Protein AF-A0A524AEF5-F1 (afdb_monomer)

Structure (mmCIF, N/CA/C/O backbone):
data_AF-A0A524AEF5-F1
#
_entry.id   AF-A0A524AEF5-F1
#
loop_
_atom_site.group_PDB
_atom_site.id
_atom_site.type_symbol
_atom_site.label_atom_id
_atom_site.label_alt_id
_atom_site.label_comp_id
_atom_site.label_asym_id
_atom_site.label_entity_id
_atom_site.label_seq_id
_atom_site.pdbx_PDB_ins_code
_atom_site.Cartn_x
_atom_site.Cartn_y
_atom_site.Cartn_z
_atom_site.occupancy
_atom_site.B_iso_or_equiv
_atom_site.auth_seq_id
_atom_site.auth_comp_id
_atom_site.auth_asym_id
_atom_site.auth_atom_id
_atom_site.pdbx_PDB_model_num
ATOM 1 N N . MET A 1 1 ? -77.366 29.847 -30.095 1.00 46.38 1 MET A N 1
ATOM 2 C CA . MET A 1 1 ? -77.033 29.378 -28.733 1.00 46.38 1 MET A CA 1
ATOM 3 C C . MET A 1 1 ? -76.597 27.931 -28.835 1.00 46.38 1 MET A C 1
ATOM 5 O O . MET A 1 1 ? -77.435 27.133 -29.209 1.00 46.38 1 MET A O 1
ATOM 9 N N . ILE A 1 2 ? -75.318 27.638 -28.588 1.00 36.38 2 ILE A N 1
ATOM 10 C CA . ILE A 1 2 ? -74.774 26.421 -27.953 1.00 36.38 2 ILE A CA 1
ATOM 11 C C . ILE A 1 2 ? -73.279 26.705 -27.713 1.00 36.38 2 ILE A C 1
ATOM 13 O O . ILE A 1 2 ? -72.572 27.217 -28.578 1.00 36.38 2 ILE A O 1
ATOM 17 N N . THR A 1 3 ? -72.880 26.480 -26.469 1.00 39.75 3 THR A N 1
ATOM 18 C CA . THR A 1 3 ? -71.631 26.802 -25.764 1.00 39.75 3 THR A CA 1
ATOM 19 C C . THR A 1 3 ? -70.562 25.719 -25.968 1.00 39.75 3 THR A C 1
ATOM 21 O O . THR A 1 3 ? -70.893 24.543 -25.936 1.00 39.75 3 THR A O 1
ATOM 24 N N . SER A 1 4 ? -69.311 26.091 -26.269 1.00 39.53 4 SER A N 1
ATOM 25 C CA . SER A 1 4 ? -68.138 26.072 -25.360 1.00 39.53 4 SER A CA 1
ATOM 26 C C . SER A 1 4 ? -67.802 24.707 -24.733 1.00 39.53 4 SER A C 1
ATOM 28 O O . SER A 1 4 ? -68.399 24.306 -23.737 1.00 39.53 4 SER A O 1
ATOM 30 N N . GLU A 1 5 ? -66.781 24.046 -25.287 1.00 39.34 5 GLU A N 1
ATOM 31 C CA . GLU A 1 5 ? -66.164 22.817 -24.781 1.00 39.34 5 GLU A CA 1
ATOM 32 C C . GLU A 1 5 ? -64.830 23.176 -24.090 1.00 39.34 5 GLU A C 1
ATOM 34 O O . GLU A 1 5 ? -63.929 23.759 -24.698 1.00 39.34 5 GLU A O 1
ATOM 39 N N . ARG A 1 6 ? -64.724 22.911 -22.779 1.00 40.84 6 ARG A N 1
ATOM 40 C CA . ARG A 1 6 ? -63.537 23.195 -21.952 1.00 40.84 6 ARG A CA 1
ATOM 41 C C . ARG A 1 6 ? -62.625 21.971 -21.861 1.00 40.84 6 ARG A C 1
ATOM 43 O O . ARG A 1 6 ? -63.069 20.873 -21.544 1.00 40.84 6 ARG A O 1
ATOM 50 N N . ALA A 1 7 ? -61.332 22.225 -22.050 1.00 42.50 7 ALA A N 1
ATOM 51 C CA . ALA A 1 7 ? -60.226 21.286 -21.918 1.00 42.50 7 ALA A CA 1
ATOM 52 C C . ALA A 1 7 ? -60.063 20.704 -20.497 1.00 42.50 7 ALA A C 1
ATOM 54 O O . ALA A 1 7 ? -60.132 21.420 -19.495 1.00 42.50 7 ALA A O 1
ATOM 55 N N . SER A 1 8 ? -59.768 19.403 -20.437 1.00 38.97 8 SER A N 1
ATOM 56 C CA . SER A 1 8 ? -59.411 18.656 -19.227 1.00 38.97 8 SER A CA 1
ATOM 57 C C . SER A 1 8 ? -57.914 18.801 -18.918 1.00 38.97 8 SER A C 1
ATOM 59 O O . SER A 1 8 ? -57.060 18.397 -19.707 1.00 38.97 8 SER A O 1
ATOM 61 N N . TYR A 1 9 ? -57.592 19.383 -17.760 1.00 36.56 9 TYR A N 1
ATOM 62 C CA . TYR A 1 9 ? -56.234 19.487 -17.219 1.00 36.56 9 TYR A CA 1
ATOM 63 C C . TYR A 1 9 ? -55.914 18.249 -16.363 1.00 36.56 9 TYR A C 1
ATOM 65 O O . TYR A 1 9 ? -56.421 18.093 -15.251 1.00 36.56 9 TYR A O 1
ATOM 73 N N . GLY A 1 10 ? -55.032 17.380 -16.861 1.00 40.91 10 GLY A N 1
ATOM 74 C CA . GLY A 1 10 ? -54.466 16.265 -16.101 1.00 40.91 10 GLY A CA 1
ATOM 75 C C . GLY A 1 10 ? -53.413 16.738 -15.091 1.00 40.91 10 GLY A C 1
ATOM 76 O O . GLY A 1 10 ? -52.362 17.258 -15.467 1.00 40.91 10 GLY A O 1
ATOM 77 N N . LYS A 1 11 ? -53.671 16.533 -13.795 1.00 44.16 11 LYS A N 1
ATOM 78 C CA . LYS A 1 11 ? -52.704 16.756 -12.707 1.00 44.16 11 LYS A CA 1
ATOM 79 C C . LYS A 1 11 ? -51.577 15.713 -12.779 1.00 44.16 11 LYS A C 1
ATOM 81 O O . LYS A 1 11 ? -51.807 14.538 -12.509 1.00 44.16 11 LYS A O 1
ATOM 86 N N . ARG A 1 12 ? -50.344 16.133 -13.090 1.00 42.88 12 ARG A N 1
ATOM 87 C CA . ARG A 1 12 ? -49.129 15.319 -12.877 1.00 42.88 12 ARG A CA 1
ATOM 88 C C . ARG A 1 12 ? -48.647 15.471 -11.432 1.00 42.88 12 ARG A C 1
ATOM 90 O O . ARG A 1 12 ? -48.430 16.586 -10.966 1.00 42.88 12 ARG A O 1
ATOM 97 N N . ALA A 1 13 ? -48.462 14.346 -10.745 1.00 44.41 13 ALA A N 1
ATOM 98 C CA . ALA A 1 13 ? -47.863 14.280 -9.414 1.00 44.41 13 ALA A CA 1
ATOM 99 C C . ALA A 1 13 ? -46.373 14.708 -9.430 1.00 44.41 13 ALA A C 1
ATOM 101 O O . ALA A 1 13 ? -45.683 14.488 -10.432 1.00 44.41 13 ALA A O 1
ATOM 102 N N . PRO A 1 14 ? -45.841 15.297 -8.341 1.00 44.91 14 PRO A N 1
ATOM 103 C CA . PRO A 1 14 ? -44.472 15.802 -8.311 1.00 44.91 14 PRO A CA 1
ATOM 104 C C . PRO A 1 14 ? -43.430 14.680 -8.147 1.00 44.91 14 PRO A C 1
ATOM 106 O O . PRO A 1 14 ? -43.515 13.836 -7.255 1.00 44.91 14 PRO A O 1
ATOM 109 N N . ARG A 1 15 ? -42.392 14.721 -8.997 1.00 53.75 15 ARG A N 1
ATOM 110 C CA . ARG A 1 15 ? -41.170 13.895 -8.954 1.00 53.75 15 ARG A CA 1
ATOM 111 C C . ARG A 1 15 ? -40.362 14.169 -7.672 1.00 53.75 15 ARG A C 1
ATOM 113 O O . ARG A 1 15 ? -39.443 14.979 -7.684 1.00 53.75 15 ARG A O 1
ATOM 120 N N . LYS A 1 16 ? -40.656 13.469 -6.572 1.00 49.25 16 LYS A N 1
ATOM 121 C CA . LYS A 1 16 ? -39.916 13.590 -5.295 1.00 49.25 16 LYS A CA 1
ATOM 122 C C . LYS A 1 16 ? -38.596 12.802 -5.216 1.00 49.25 16 LYS A C 1
ATOM 124 O O . LYS A 1 16 ? -37.916 12.882 -4.202 1.00 49.25 16 LYS A O 1
ATOM 129 N N . ASN A 1 17 ? -38.195 12.076 -6.263 1.00 53.56 17 ASN A N 1
ATOM 130 C CA . ASN A 1 17 ? -37.098 11.101 -6.155 1.00 53.56 17 ASN A CA 1
ATOM 131 C C . ASN A 1 17 ? -35.750 11.526 -6.767 1.00 53.56 17 ASN A C 1
ATOM 133 O O . ASN A 1 17 ? -34.818 10.735 -6.775 1.00 53.56 17 ASN A O 1
ATOM 137 N N . ARG A 1 18 ? -35.624 12.753 -7.292 1.00 48.91 18 ARG A N 1
ATOM 138 C CA . ARG A 1 18 ? -34.366 13.220 -7.908 1.00 48.91 18 ARG A CA 1
ATOM 139 C C . ARG A 1 18 ? -33.402 13.897 -6.936 1.00 48.91 18 A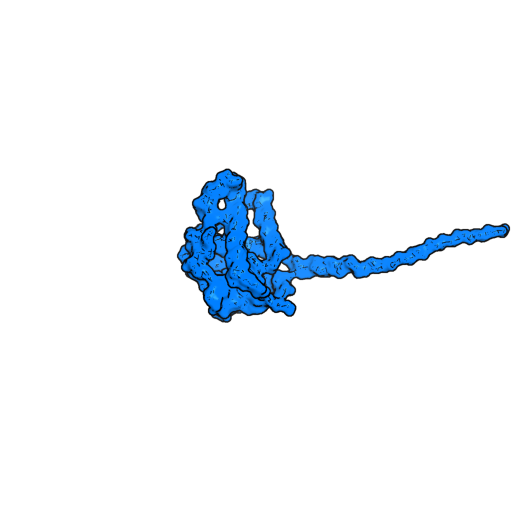RG A C 1
ATOM 141 O O . ARG A 1 18 ? -32.218 13.914 -7.213 1.00 48.91 18 ARG A O 1
ATOM 148 N N . LEU A 1 19 ? -33.870 14.425 -5.805 1.00 47.06 19 LEU A N 1
ATOM 149 C CA . LEU A 1 19 ? -33.003 15.169 -4.883 1.00 47.06 19 LEU A CA 1
ATOM 150 C C . LEU A 1 19 ? -32.171 14.246 -3.978 1.00 47.06 19 LEU A C 1
ATOM 152 O O . LEU A 1 19 ? -31.001 14.530 -3.762 1.00 47.06 19 LEU A O 1
ATOM 156 N N . LYS A 1 20 ? -32.703 13.094 -3.542 1.00 44.47 20 LYS A N 1
ATOM 157 C CA . LYS A 1 20 ? -31.935 12.122 -2.735 1.00 44.47 20 LYS A CA 1
ATOM 158 C C . LYS A 1 20 ? -30.706 11.572 -3.468 1.00 44.47 20 LYS A C 1
ATOM 160 O O . LYS A 1 20 ? -29.660 11.402 -2.859 1.00 44.47 20 LYS A O 1
ATOM 165 N N . THR A 1 21 ? -30.812 11.345 -4.778 1.00 46.69 21 THR A N 1
ATOM 166 C CA . THR A 1 21 ? -29.700 10.840 -5.598 1.00 46.69 21 THR A CA 1
ATOM 167 C C . THR A 1 21 ? -28.595 11.880 -5.786 1.00 46.69 21 THR A C 1
ATOM 169 O O . THR A 1 21 ? -27.434 11.513 -5.880 1.00 46.69 21 THR A O 1
ATOM 172 N N . TRP A 1 22 ? -28.940 13.171 -5.821 1.00 46.34 22 TRP A N 1
ATOM 173 C CA . TRP A 1 22 ? -27.949 14.247 -5.908 1.00 46.34 22 TRP A CA 1
ATOM 174 C C . TRP A 1 22 ? -27.249 14.489 -4.566 1.00 46.34 22 TRP A C 1
ATOM 176 O O . TRP A 1 22 ? -26.049 14.723 -4.559 1.00 46.34 22 TRP A O 1
ATOM 186 N N . TRP A 1 23 ? -27.954 14.349 -3.440 1.00 45.59 23 TRP A N 1
ATOM 187 C CA . TRP A 1 23 ? -27.349 14.455 -2.107 1.00 45.59 23 TRP A CA 1
ATOM 188 C C . TRP A 1 23 ? -26.363 13.312 -1.811 1.00 45.59 23 TRP A C 1
ATOM 190 O O . TRP A 1 23 ? -25.230 13.589 -1.436 1.00 45.59 23 TRP A O 1
ATOM 200 N N . LEU A 1 24 ? -26.718 12.056 -2.115 1.00 48.88 24 LEU A N 1
ATOM 201 C CA . LEU A 1 24 ? -25.805 10.908 -1.963 1.00 48.88 24 LEU A CA 1
ATOM 202 C C . LEU A 1 24 ? -24.582 10.961 -2.905 1.00 48.88 24 LEU A C 1
ATOM 204 O O . LEU A 1 24 ? -23.554 10.357 -2.613 1.00 48.88 24 LEU A O 1
ATOM 208 N N . MET A 1 25 ? -24.668 11.673 -4.040 1.00 48.47 25 MET A N 1
ATOM 209 C CA . MET A 1 25 ? -23.527 11.868 -4.950 1.00 48.47 25 MET A CA 1
ATOM 210 C C . MET A 1 25 ? -22.552 12.957 -4.484 1.00 48.47 25 MET A C 1
ATOM 212 O O . MET A 1 25 ? -21.372 12.882 -4.819 1.00 48.47 25 MET A O 1
ATOM 216 N N . VAL A 1 26 ? -23.014 13.950 -3.718 1.00 50.53 26 VAL A N 1
ATOM 217 C CA . VAL A 1 26 ? -22.154 15.004 -3.146 1.00 50.53 26 VAL A CA 1
ATOM 218 C C . VAL A 1 26 ? -21.421 14.503 -1.892 1.00 50.53 26 VAL A C 1
ATOM 220 O O . VAL A 1 26 ? -20.334 14.978 -1.585 1.00 50.53 26 VAL A O 1
ATOM 223 N N . GLU A 1 27 ? -21.961 13.485 -1.218 1.00 52.97 27 GLU A N 1
ATOM 224 C CA . GLU A 1 27 ? -21.463 12.959 0.062 1.00 52.97 27 GLU A CA 1
ATOM 225 C C . GLU A 1 27 ? -20.198 12.083 -0.051 1.00 52.97 27 GLU A C 1
ATOM 227 O O . GLU A 1 27 ? -19.521 11.855 0.942 1.00 52.97 27 GLU A O 1
ATOM 232 N N . LYS A 1 28 ? -19.828 11.631 -1.260 1.00 71.31 28 LYS A N 1
ATOM 233 C CA . LYS A 1 28 ? -18.643 10.779 -1.508 1.00 71.31 28 LYS A CA 1
ATOM 234 C C . LYS A 1 28 ? -17.621 11.437 -2.442 1.00 71.31 28 LYS A C 1
ATOM 236 O O . LYS A 1 28 ? -17.089 10.782 -3.352 1.00 71.31 28 LYS A O 1
ATOM 241 N N . TYR A 1 29 ? -17.388 12.739 -2.280 1.00 82.31 29 TYR A N 1
ATOM 242 C CA . TYR A 1 29 ? -16.345 13.447 -3.023 1.00 82.31 29 TYR A CA 1
ATOM 243 C C . TYR A 1 29 ? -14.986 13.263 -2.342 1.00 82.31 29 TYR A C 1
ATOM 245 O O . TYR A 1 29 ? -14.730 13.822 -1.281 1.00 82.31 29 TYR A O 1
ATOM 253 N N . ILE A 1 30 ? -14.105 12.500 -2.988 1.00 88.62 30 ILE A N 1
ATOM 254 C CA . ILE A 1 30 ? -12.696 12.375 -2.605 1.00 88.62 30 ILE A CA 1
ATOM 255 C C . ILE A 1 30 ? -11.879 13.089 -3.689 1.00 88.62 30 ILE A C 1
ATOM 257 O O . ILE A 1 30 ? -12.050 12.753 -4.868 1.00 88.62 30 ILE A O 1
ATOM 261 N N . PRO A 1 31 ? -11.018 14.063 -3.339 1.00 92.44 31 PRO A N 1
ATOM 262 C CA . PRO A 1 31 ? -10.186 14.762 -4.313 1.00 92.44 31 PRO A CA 1
ATOM 263 C C . PRO A 1 31 ? -9.315 13.802 -5.137 1.00 92.44 31 PRO A C 1
ATOM 265 O O . PRO A 1 31 ? -8.793 12.816 -4.616 1.00 92.44 31 PRO A O 1
ATOM 268 N N . LEU A 1 32 ? -9.099 14.114 -6.420 1.00 92.50 32 LEU A N 1
ATOM 269 C CA . LEU A 1 32 ? -8.222 13.315 -7.291 1.00 92.50 32 LEU A CA 1
ATOM 270 C C . LEU A 1 32 ? -6.786 13.234 -6.751 1.00 92.50 32 LEU A C 1
ATOM 272 O O . LEU A 1 32 ? -6.158 12.184 -6.839 1.00 92.50 32 LEU A O 1
ATOM 276 N N . THR A 1 33 ? -6.298 14.311 -6.131 1.00 94.19 33 THR A N 1
ATOM 277 C CA . THR A 1 33 ? -4.985 14.351 -5.471 1.00 94.19 33 THR A CA 1
ATOM 278 C C . THR A 1 33 ? -4.883 13.324 -4.345 1.00 94.19 33 THR A C 1
ATOM 280 O O . THR A 1 33 ? -3.879 12.625 -4.249 1.00 94.19 33 THR A O 1
ATOM 283 N N . THR A 1 34 ? -5.944 13.157 -3.551 1.00 95.38 34 THR A N 1
ATOM 284 C CA . THR A 1 34 ? -6.021 12.126 -2.509 1.00 95.38 34 THR A CA 1
ATOM 285 C C . THR A 1 34 ? -6.003 10.725 -3.113 1.00 95.38 34 THR A C 1
ATOM 287 O O . THR A 1 34 ? -5.243 9.878 -2.658 1.00 95.38 34 THR A O 1
ATOM 290 N N . LEU A 1 35 ? -6.780 10.466 -4.170 1.00 96.56 35 LEU A N 1
ATOM 291 C CA . LEU A 1 35 ? -6.770 9.157 -4.841 1.00 96.56 35 LEU A CA 1
ATOM 292 C C . LEU A 1 35 ? -5.393 8.819 -5.428 1.00 96.56 35 LEU A C 1
ATOM 294 O O . LEU A 1 35 ? -4.944 7.680 -5.315 1.00 96.56 35 LEU A O 1
ATOM 298 N N . SER A 1 36 ? -4.724 9.808 -6.026 1.00 95.81 36 SER A N 1
ATOM 299 C CA . SER A 1 36 ? -3.358 9.678 -6.538 1.00 95.81 36 SER A CA 1
ATOM 300 C C . SER A 1 36 ? -2.378 9.344 -5.415 1.00 95.81 36 SER A C 1
ATOM 302 O O . SER A 1 36 ? -1.604 8.402 -5.545 1.00 95.81 36 SER A O 1
ATOM 304 N N . GLN A 1 37 ? -2.464 10.045 -4.282 1.00 96.00 37 GLN A N 1
ATOM 305 C CA . GLN A 1 37 ? -1.627 9.764 -3.117 1.00 96.00 37 GLN A CA 1
ATOM 306 C C . GLN A 1 37 ? -1.843 8.338 -2.592 1.00 96.00 37 GLN A C 1
ATOM 308 O O . GLN A 1 37 ? -0.876 7.643 -2.295 1.00 96.00 37 GLN A O 1
ATOM 313 N N . ILE A 1 38 ? -3.091 7.865 -2.516 1.00 97.56 38 ILE A N 1
ATOM 314 C CA . ILE A 1 38 ? -3.387 6.486 -2.095 1.00 97.56 38 ILE A CA 1
ATOM 315 C C . ILE A 1 38 ? -2.762 5.476 -3.067 1.00 97.56 38 ILE A C 1
ATOM 317 O O . ILE A 1 38 ? -2.197 4.478 -2.621 1.00 97.56 38 ILE A O 1
ATOM 321 N N . LEU A 1 39 ? -2.829 5.728 -4.380 1.00 97.81 39 LEU A N 1
ATOM 322 C CA . LEU A 1 39 ? -2.160 4.885 -5.374 1.00 97.81 39 LEU A CA 1
ATOM 323 C C . LEU A 1 39 ? -0.644 4.854 -5.145 1.00 97.81 39 LEU A C 1
ATOM 325 O O . LEU A 1 39 ? -0.062 3.773 -5.136 1.00 97.81 39 LEU A O 1
ATOM 329 N N . ASP A 1 40 ? -0.013 6.006 -4.921 1.00 97.31 40 ASP A N 1
ATOM 330 C CA . ASP A 1 40 ? 1.434 6.090 -4.698 1.00 97.31 40 ASP A CA 1
ATOM 331 C C . ASP A 1 40 ? 1.865 5.324 -3.442 1.00 97.31 40 ASP A C 1
ATOM 333 O O . ASP A 1 40 ? 2.865 4.604 -3.463 1.00 97.31 40 ASP A O 1
ATOM 337 N N . LEU A 1 41 ? 1.078 5.406 -2.365 1.00 97.88 41 LEU A N 1
ATOM 338 C CA . LEU A 1 41 ? 1.320 4.636 -1.144 1.00 97.88 41 LEU A CA 1
ATOM 339 C C . LEU A 1 41 ? 1.119 3.133 -1.365 1.00 97.88 41 LEU A C 1
ATOM 341 O O . LEU A 1 41 ? 1.941 2.337 -0.909 1.00 97.88 41 LEU A O 1
ATOM 345 N N . ARG A 1 42 ? 0.091 2.729 -2.124 1.00 98.38 42 ARG A N 1
ATOM 346 C CA . ARG A 1 42 ? -0.095 1.326 -2.527 1.00 98.38 42 ARG A CA 1
ATOM 347 C C . ARG A 1 42 ? 1.079 0.811 -3.333 1.00 98.38 42 ARG A C 1
ATOM 349 O O . ARG A 1 42 ? 1.554 -0.273 -3.034 1.00 98.38 42 ARG A O 1
ATOM 356 N N . LEU A 1 43 ? 1.559 1.563 -4.320 1.00 98.31 43 LEU A N 1
ATOM 357 C CA . LEU A 1 43 ? 2.703 1.165 -5.141 1.00 98.31 43 LEU A CA 1
ATOM 358 C C . LEU A 1 43 ? 3.984 1.079 -4.320 1.00 98.31 43 LEU A C 1
ATOM 360 O O . LEU A 1 43 ? 4.768 0.154 -4.505 1.00 98.31 43 LEU A O 1
ATOM 364 N N . PHE A 1 44 ? 4.182 2.005 -3.387 1.00 98.19 44 PHE A N 1
ATOM 365 C CA . PHE A 1 44 ? 5.341 1.994 -2.508 1.00 98.19 44 PHE A CA 1
ATOM 366 C C . PHE A 1 44 ? 5.360 0.761 -1.594 1.00 98.19 44 PHE A C 1
ATOM 368 O O . PHE A 1 44 ? 6.361 0.049 -1.536 1.00 98.19 44 PHE A O 1
ATOM 375 N N . ILE A 1 45 ? 4.238 0.447 -0.942 1.00 98.50 45 ILE A N 1
ATOM 376 C CA . ILE A 1 45 ? 4.121 -0.761 -0.115 1.00 98.50 45 ILE A CA 1
ATOM 377 C C . ILE A 1 45 ? 4.141 -2.032 -0.978 1.00 98.50 45 ILE A C 1
ATOM 379 O O . ILE A 1 45 ? 4.788 -3.009 -0.605 1.00 98.50 45 ILE A O 1
ATOM 383 N N . ALA A 1 46 ? 3.515 -2.008 -2.160 1.00 98.44 46 ALA A N 1
ATOM 384 C CA . ALA A 1 46 ? 3.557 -3.096 -3.138 1.00 98.44 46 ALA A CA 1
ATOM 385 C C . ALA A 1 46 ? 4.993 -3.377 -3.617 1.00 98.44 46 ALA A C 1
ATOM 387 O O . ALA A 1 46 ? 5.368 -4.524 -3.823 1.00 98.44 46 ALA A O 1
ATOM 388 N N . ARG A 1 47 ? 5.829 -2.343 -3.742 1.00 98.19 47 ARG A N 1
ATOM 389 C CA . ARG A 1 47 ? 7.256 -2.492 -4.033 1.00 98.19 47 ARG A CA 1
ATOM 390 C C . ARG A 1 47 ? 8.018 -3.089 -2.853 1.00 98.19 47 ARG A C 1
ATOM 392 O O . ARG A 1 47 ? 8.855 -3.962 -3.073 1.00 98.19 47 ARG A O 1
ATOM 399 N N . ALA A 1 48 ? 7.727 -2.631 -1.633 1.00 98.31 48 ALA A N 1
ATOM 400 C CA . ALA A 1 48 ? 8.393 -3.082 -0.413 1.00 98.31 48 ALA A CA 1
ATOM 401 C C . ALA A 1 48 ? 8.217 -4.587 -0.167 1.00 98.31 48 ALA A C 1
ATOM 403 O O . ALA A 1 48 ? 9.146 -5.241 0.293 1.00 98.31 48 ALA A O 1
ATOM 404 N N . GLY A 1 49 ? 7.052 -5.151 -0.491 1.00 98.38 49 GLY A N 1
ATOM 405 C CA . GLY A 1 49 ? 6.789 -6.575 -0.276 1.00 98.38 49 GLY A CA 1
ATOM 406 C C . GLY A 1 49 ? 7.224 -7.514 -1.404 1.00 98.38 49 GLY A C 1
ATOM 407 O O . GLY A 1 49 ? 7.063 -8.723 -1.245 1.00 98.38 49 GLY A O 1
ATOM 408 N N . GLU A 1 50 ? 7.773 -7.008 -2.514 1.00 98.50 50 GLU A N 1
ATOM 409 C CA . GLU A 1 50 ? 8.293 -7.849 -3.604 1.00 98.50 50 GLU A CA 1
ATOM 410 C C . GLU A 1 50 ? 9.420 -8.776 -3.136 1.00 98.50 50 GLU A C 1
ATOM 412 O O . GLU A 1 50 ? 10.094 -8.537 -2.128 1.00 98.50 50 GLU A O 1
ATOM 417 N N . ARG A 1 51 ? 9.662 -9.831 -3.918 1.00 97.88 51 ARG A N 1
ATOM 418 C CA . ARG A 1 51 ? 10.591 -10.909 -3.567 1.00 97.88 51 ARG A CA 1
ATOM 419 C C . ARG A 1 51 ? 12.058 -10.484 -3.447 1.00 97.88 51 ARG A C 1
ATOM 421 O O . ARG A 1 51 ? 12.818 -11.157 -2.758 1.00 97.88 51 ARG A O 1
ATOM 428 N N . ASP A 1 52 ? 12.458 -9.394 -4.095 1.00 97.75 52 ASP A N 1
ATOM 429 C CA . ASP A 1 52 ? 13.801 -8.801 -3.977 1.00 97.75 52 ASP A CA 1
ATOM 430 C C . ASP A 1 52 ? 13.905 -7.719 -2.877 1.00 97.75 52 ASP A C 1
ATOM 432 O O . ASP A 1 52 ? 14.963 -7.114 -2.713 1.00 97.75 52 ASP A O 1
ATOM 436 N N . SER A 1 53 ? 12.812 -7.459 -2.151 1.00 98.44 53 SER A N 1
ATOM 437 C CA . SER A 1 53 ? 12.713 -6.487 -1.056 1.00 98.44 53 SER A CA 1
ATOM 438 C C . SER A 1 53 ? 12.449 -7.205 0.270 1.00 98.44 53 SER A C 1
ATOM 440 O O . SER A 1 53 ? 13.258 -8.034 0.678 1.00 98.44 53 SER A O 1
ATOM 442 N N . LEU A 1 54 ? 11.325 -6.942 0.942 1.00 98.38 54 LEU A N 1
ATOM 443 C CA . LEU A 1 54 ? 10.964 -7.577 2.211 1.00 98.38 54 LEU A CA 1
ATOM 444 C C . LEU A 1 54 ? 10.261 -8.928 2.029 1.00 98.38 54 LEU A C 1
ATOM 446 O O . LEU A 1 54 ? 9.955 -9.581 3.024 1.00 98.38 54 LEU A O 1
ATOM 450 N N . ALA A 1 55 ? 10.021 -9.369 0.788 1.00 98.25 55 ALA A N 1
ATOM 451 C CA . ALA A 1 55 ? 9.502 -10.697 0.456 1.00 98.25 55 ALA A CA 1
ATOM 452 C C . ALA A 1 55 ? 8.197 -11.069 1.194 1.00 98.25 55 ALA A C 1
ATOM 454 O O . ALA A 1 55 ? 8.036 -12.181 1.698 1.00 98.25 55 ALA A O 1
ATOM 455 N N . TRP A 1 56 ? 7.254 -10.127 1.268 1.00 98.31 56 TRP A N 1
ATOM 456 C CA . TRP A 1 56 ? 5.933 -10.332 1.872 1.00 98.31 56 TRP A CA 1
ATOM 457 C C . TRP A 1 56 ? 4.964 -11.088 0.960 1.00 98.31 56 TRP A C 1
ATOM 459 O O . TRP A 1 56 ? 4.069 -11.775 1.453 1.00 98.31 56 TRP A O 1
ATOM 469 N N . TRP A 1 57 ? 5.145 -10.981 -0.356 1.00 95.25 57 TRP A N 1
ATOM 470 C CA . TRP A 1 57 ? 4.462 -11.796 -1.359 1.00 95.25 57 TRP A CA 1
ATOM 471 C C . TRP A 1 57 ? 5.456 -12.482 -2.282 1.00 95.25 57 TRP A C 1
ATOM 473 O O . TRP A 1 57 ? 6.557 -11.998 -2.544 1.00 95.25 57 TRP A O 1
ATOM 483 N N . ASP A 1 58 ? 4.999 -13.591 -2.860 1.00 95.69 58 ASP A N 1
ATOM 484 C CA . ASP A 1 58 ? 5.675 -14.248 -3.969 1.00 95.69 58 ASP A CA 1
ATOM 485 C C . ASP A 1 58 ? 5.328 -13.564 -5.305 1.00 95.69 58 ASP A C 1
ATOM 487 O O . ASP A 1 58 ? 4.583 -14.095 -6.128 1.00 95.69 58 ASP A O 1
ATOM 491 N N . SER A 1 59 ? 5.812 -12.332 -5.487 1.00 97.38 59 SER A N 1
ATOM 492 C CA . SER A 1 59 ? 5.718 -11.585 -6.746 1.00 97.38 59 SER A CA 1
ATOM 493 C C . SER A 1 59 ? 7.076 -11.003 -7.128 1.00 97.38 59 SER A C 1
ATOM 495 O O . SER A 1 59 ? 7.894 -10.656 -6.271 1.00 97.38 59 SER A O 1
ATOM 497 N N . HIS A 1 60 ? 7.286 -10.947 -8.444 1.00 98.00 60 HIS A N 1
ATOM 498 C CA . HIS A 1 60 ? 8.411 -10.285 -9.098 1.00 98.00 60 HIS A CA 1
ATOM 499 C C . HIS A 1 60 ? 7.966 -9.091 -9.959 1.00 98.00 60 HIS A C 1
ATOM 501 O O . HIS A 1 60 ? 8.761 -8.543 -10.715 1.00 98.00 60 HIS A O 1
ATOM 507 N N . ALA A 1 61 ? 6.685 -8.717 -9.919 1.00 97.94 61 ALA A N 1
ATOM 508 C CA . ALA A 1 61 ? 6.073 -7.767 -10.838 1.00 97.94 61 ALA A CA 1
ATOM 509 C C . ALA A 1 61 ? 6.769 -6.395 -10.882 1.00 97.94 61 ALA A C 1
ATOM 511 O O . ALA A 1 61 ? 6.782 -5.766 -11.941 1.00 97.94 61 ALA A O 1
ATOM 512 N N . LEU A 1 62 ? 7.370 -5.944 -9.777 1.00 97.69 62 LEU A N 1
ATOM 513 C CA . LEU A 1 62 ? 8.099 -4.669 -9.700 1.00 97.69 62 LEU A CA 1
ATOM 514 C C . LEU A 1 62 ? 9.619 -4.842 -9.554 1.00 97.69 62 LEU A C 1
ATOM 516 O O . LEU A 1 62 ? 10.324 -3.860 -9.324 1.00 97.69 62 LEU A O 1
ATOM 520 N N . THR A 1 63 ? 10.144 -6.058 -9.713 1.00 97.75 63 THR A N 1
ATOM 521 C CA . THR A 1 63 ? 11.595 -6.296 -9.743 1.00 97.75 63 THR A CA 1
ATOM 522 C C . THR A 1 63 ? 12.153 -6.076 -11.144 1.00 97.75 63 THR A C 1
ATOM 524 O O . THR A 1 63 ? 11.426 -6.114 -12.139 1.00 97.75 63 THR A O 1
ATOM 527 N N . GLU A 1 64 ? 13.471 -5.905 -11.250 1.00 96.62 64 GLU A N 1
ATOM 528 C CA . GLU A 1 64 ? 14.147 -5.785 -12.547 1.00 96.62 64 GLU A CA 1
ATOM 529 C C . GLU A 1 64 ? 13.846 -6.984 -13.463 1.00 96.62 64 GLU A C 1
ATOM 531 O O . GLU A 1 64 ? 13.543 -6.814 -14.646 1.00 96.62 64 GLU A O 1
ATOM 536 N N . GLN A 1 65 ? 13.862 -8.206 -12.917 1.00 97.00 65 GLN A N 1
ATOM 537 C CA . GLN A 1 65 ? 13.605 -9.418 -13.700 1.00 97.00 65 GLN A CA 1
ATOM 538 C C . GLN A 1 65 ? 12.152 -9.486 -14.181 1.00 97.00 65 GLN A C 1
ATOM 540 O O . GLN A 1 65 ? 11.905 -9.847 -15.335 1.00 97.00 65 GLN A O 1
ATOM 545 N N . GLY A 1 66 ? 11.188 -9.126 -13.328 1.00 97.31 66 GLY A N 1
ATOM 546 C CA . GLY A 1 66 ? 9.788 -9.089 -13.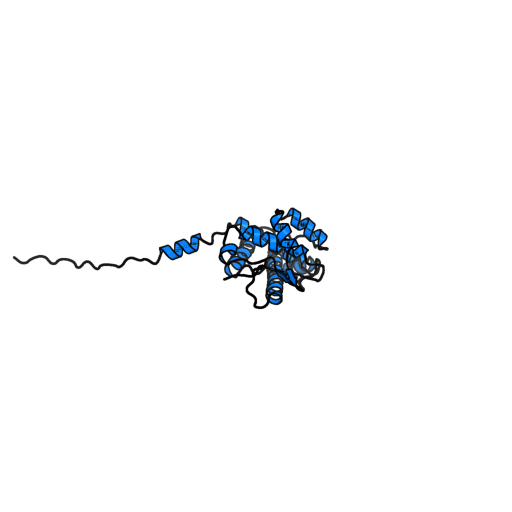739 1.00 97.31 66 GLY A CA 1
ATOM 547 C C . GLY A 1 66 ? 9.523 -8.004 -14.769 1.00 97.31 66 GLY A C 1
ATOM 548 O O . GLY A 1 66 ? 8.849 -8.272 -15.759 1.00 97.31 66 GLY A O 1
ATOM 549 N N . GLN A 1 67 ? 10.124 -6.824 -14.620 1.00 96.81 67 GLN A N 1
ATOM 550 C CA . GLN A 1 67 ? 10.024 -5.749 -15.609 1.00 96.81 67 GLN A CA 1
ATOM 551 C C . GLN A 1 67 ? 10.638 -6.144 -16.954 1.00 96.81 67 GLN A C 1
ATOM 553 O O . GLN A 1 67 ? 10.033 -5.919 -18.003 1.00 96.81 67 GLN A O 1
ATOM 558 N N . TRP A 1 68 ? 11.778 -6.836 -16.948 1.00 97.06 68 TRP A N 1
ATOM 559 C CA . TRP A 1 68 ? 12.371 -7.392 -18.164 1.00 97.06 68 TRP A CA 1
ATOM 560 C C . TRP A 1 68 ? 11.443 -8.401 -18.861 1.00 97.06 68 TRP A C 1
ATOM 562 O O . TRP A 1 68 ? 11.341 -8.412 -20.094 1.00 97.06 68 TRP A O 1
ATOM 572 N N . ALA A 1 69 ? 10.745 -9.248 -18.100 1.00 97.69 69 ALA A N 1
ATOM 573 C CA . ALA A 1 69 ? 9.777 -10.194 -18.651 1.00 97.69 69 ALA A CA 1
ATOM 574 C C . ALA A 1 69 ? 8.520 -9.477 -19.173 1.00 97.69 69 ALA A C 1
ATOM 576 O O . ALA A 1 69 ? 8.091 -9.716 -20.304 1.00 97.69 69 ALA A O 1
ATOM 577 N N . LEU A 1 70 ? 7.966 -8.549 -18.391 1.00 97.44 70 LEU A N 1
ATOM 578 C CA . LEU A 1 70 ? 6.776 -7.776 -18.738 1.00 97.44 70 LEU A CA 1
ATOM 579 C C . LEU A 1 70 ? 7.003 -6.890 -19.960 1.00 97.44 70 LEU A C 1
ATOM 581 O O . LEU A 1 70 ? 6.100 -6.789 -20.779 1.00 97.44 70 LEU A O 1
ATOM 585 N N . ALA A 1 71 ? 8.202 -6.345 -20.172 1.00 96.94 71 ALA A N 1
ATOM 586 C CA . ALA A 1 71 ? 8.541 -5.573 -21.371 1.00 96.94 71 ALA A CA 1
ATOM 587 C C . ALA A 1 71 ? 8.418 -6.371 -22.681 1.00 96.94 71 ALA A C 1
ATOM 589 O O . ALA A 1 71 ? 8.287 -5.786 -23.753 1.00 96.94 71 ALA A O 1
ATOM 590 N N . ARG A 1 72 ? 8.414 -7.708 -22.630 1.00 97.06 72 ARG A N 1
ATOM 591 C CA . ARG A 1 72 ? 8.160 -8.551 -23.813 1.00 97.06 72 ARG A CA 1
ATOM 592 C C . ARG A 1 72 ? 6.675 -8.730 -24.096 1.00 97.06 72 ARG A C 1
ATOM 594 O O . ARG A 1 72 ? 6.292 -8.868 -25.253 1.00 97.06 72 ARG A O 1
ATOM 601 N N . LEU A 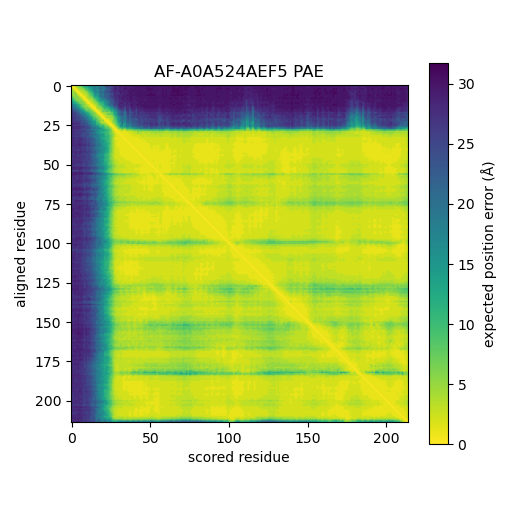1 73 ? 5.857 -8.738 -23.047 1.00 96.75 73 LEU A N 1
ATOM 602 C CA . LEU A 1 73 ? 4.405 -8.914 -23.135 1.00 96.75 73 LEU A CA 1
ATOM 603 C C . LEU A 1 73 ? 3.684 -7.576 -23.346 1.00 96.75 73 LEU A C 1
ATOM 605 O O . LEU A 1 73 ? 2.707 -7.500 -24.086 1.00 96.75 73 LEU A O 1
ATOM 609 N N . TYR A 1 74 ? 4.208 -6.515 -22.736 1.00 94.88 74 TYR A N 1
ATOM 610 C CA . TYR A 1 74 ? 3.660 -5.163 -22.707 1.00 94.88 74 TYR A CA 1
ATOM 611 C C . TYR A 1 74 ? 4.759 -4.130 -23.022 1.00 94.88 74 TYR A C 1
ATOM 613 O O . TYR A 1 74 ? 5.141 -3.358 -22.144 1.00 94.88 74 TYR A O 1
ATOM 621 N N . PRO A 1 75 ? 5.269 -4.054 -24.267 1.00 90.75 75 PRO A N 1
ATOM 622 C CA . PRO A 1 75 ? 6.462 -3.260 -24.592 1.00 90.75 75 PRO A CA 1
ATOM 623 C C . PRO A 1 75 ? 6.396 -1.771 -24.248 1.00 90.75 75 PRO A C 1
ATOM 625 O O . PRO A 1 75 ? 7.432 -1.138 -24.082 1.00 90.75 75 PRO A O 1
ATOM 628 N N . ARG A 1 76 ? 5.189 -1.203 -24.165 1.00 90.12 76 ARG A N 1
ATOM 629 C CA . ARG A 1 76 ? 4.977 0.215 -23.845 1.00 90.12 76 ARG A CA 1
ATOM 630 C C . ARG A 1 76 ? 4.577 0.477 -22.396 1.00 90.12 76 ARG A C 1
ATOM 632 O O . ARG A 1 76 ? 4.686 1.608 -21.957 1.00 90.12 76 ARG A O 1
ATOM 639 N N . TYR A 1 77 ? 4.088 -0.538 -21.684 1.00 92.69 77 TYR A N 1
ATOM 640 C CA . TYR A 1 77 ? 3.368 -0.360 -20.416 1.00 92.69 77 TYR A CA 1
ATOM 641 C C . TYR A 1 77 ? 3.728 -1.452 -19.398 1.00 92.69 77 TYR A C 1
ATOM 643 O O . TYR A 1 77 ? 2.879 -1.901 -18.627 1.00 92.69 77 TYR A O 1
ATOM 651 N N . ALA A 1 78 ? 4.967 -1.945 -19.445 1.00 95.31 78 ALA A N 1
ATOM 652 C CA . ALA A 1 78 ? 5.459 -2.999 -18.557 1.00 95.31 78 ALA A CA 1
ATOM 653 C C . ALA A 1 78 ? 5.435 -2.573 -17.083 1.00 95.31 78 ALA A C 1
ATOM 655 O O . ALA A 1 78 ? 5.061 -3.358 -16.211 1.00 95.31 78 ALA A O 1
ATOM 656 N N . ASP A 1 79 ? 5.758 -1.310 -16.832 1.00 96.00 79 ASP A N 1
ATOM 657 C CA . ASP A 1 79 ? 5.702 -0.661 -15.529 1.00 96.00 79 ASP A CA 1
ATOM 658 C C . ASP A 1 79 ? 4.268 -0.629 -14.979 1.00 96.00 79 ASP A C 1
ATOM 660 O O . ASP A 1 79 ? 4.026 -1.046 -13.849 1.00 96.00 79 ASP A O 1
ATOM 664 N N . HIS A 1 80 ? 3.291 -0.250 -15.803 1.00 97.50 80 HIS A N 1
ATOM 665 C CA . HIS A 1 80 ? 1.872 -0.206 -15.448 1.00 97.50 80 HIS A CA 1
ATOM 666 C C . HIS A 1 80 ? 1.282 -1.603 -15.242 1.00 97.50 80 HIS A C 1
ATOM 668 O O . HIS A 1 80 ? 0.493 -1.819 -14.319 1.00 97.50 80 HIS A O 1
ATOM 674 N N . ALA A 1 81 ? 1.669 -2.566 -16.083 1.00 96.94 81 ALA A N 1
ATOM 675 C CA . ALA A 1 81 ? 1.290 -3.962 -15.907 1.00 96.94 81 ALA A CA 1
ATOM 676 C C . ALA A 1 81 ? 1.865 -4.522 -14.596 1.00 96.94 81 ALA A C 1
ATOM 678 O O . ALA A 1 81 ? 1.138 -5.152 -13.831 1.00 96.94 81 ALA A O 1
ATOM 679 N N . GLY A 1 82 ? 3.136 -4.235 -14.300 1.00 97.88 82 GLY A N 1
ATOM 680 C CA . GLY A 1 82 ? 3.795 -4.640 -13.059 1.00 97.88 82 GLY A CA 1
ATOM 681 C C . GLY A 1 82 ? 3.158 -4.008 -11.824 1.00 97.88 82 GLY A C 1
ATOM 682 O O . GLY A 1 82 ? 2.831 -4.710 -10.874 1.00 97.88 82 GLY A O 1
ATOM 683 N N . ALA A 1 83 ? 2.883 -2.705 -11.872 1.00 98.19 83 ALA A N 1
ATOM 684 C CA . ALA A 1 83 ? 2.166 -1.966 -10.837 1.00 98.19 83 ALA A CA 1
ATOM 685 C C . ALA A 1 83 ? 0.803 -2.591 -10.512 1.00 98.19 83 ALA A C 1
ATOM 687 O O . ALA A 1 83 ? 0.481 -2.815 -9.344 1.00 98.19 83 ALA A O 1
ATOM 688 N N . ARG A 1 84 ? 0.017 -2.923 -11.543 1.00 97.94 84 ARG A N 1
ATOM 689 C CA . ARG A 1 84 ? -1.280 -3.586 -11.374 1.00 97.94 84 ARG A CA 1
ATOM 690 C C . ARG A 1 84 ? -1.126 -4.966 -10.734 1.00 97.94 84 ARG A C 1
ATOM 692 O O . ARG A 1 84 ? -1.796 -5.237 -9.744 1.00 97.94 84 ARG A O 1
ATOM 699 N N . LEU A 1 85 ? -0.220 -5.797 -11.251 1.00 98.31 85 LEU A N 1
ATOM 700 C CA . LEU A 1 85 ? 0.030 -7.141 -10.720 1.00 98.31 85 LEU A CA 1
ATOM 701 C C . LEU A 1 85 ? 0.518 -7.114 -9.264 1.00 98.31 85 LEU A C 1
ATOM 703 O O . LEU A 1 85 ? 0.073 -7.929 -8.461 1.00 98.31 85 LEU A O 1
ATOM 707 N N . ALA A 1 86 ? 1.384 -6.167 -8.903 1.00 98.38 86 ALA A N 1
ATOM 708 C CA . ALA A 1 86 ? 1.891 -6.033 -7.541 1.00 98.38 86 ALA A CA 1
ATOM 709 C C . ALA A 1 86 ? 0.794 -5.600 -6.557 1.00 98.38 86 ALA A C 1
ATOM 711 O O . ALA A 1 86 ? 0.676 -6.165 -5.470 1.00 98.38 86 ALA A O 1
ATOM 712 N N . ILE A 1 87 ? -0.059 -4.643 -6.947 1.00 98.44 87 ILE A N 1
ATOM 713 C CA . ILE A 1 87 ? -1.217 -4.239 -6.136 1.00 98.44 87 ILE A CA 1
ATOM 714 C C . ILE A 1 87 ? -2.203 -5.403 -5.979 1.00 98.44 87 ILE A C 1
ATOM 716 O O . ILE A 1 87 ? -2.717 -5.620 -4.883 1.00 98.44 87 ILE A O 1
ATOM 720 N N . GLU A 1 88 ? -2.456 -6.168 -7.043 1.00 98.25 88 GLU A N 1
ATOM 721 C CA . GLU A 1 88 ? -3.323 -7.351 -6.992 1.00 98.25 88 GLU A CA 1
ATOM 722 C C . GLU A 1 88 ? -2.746 -8.443 -6.079 1.00 98.25 88 GLU A C 1
ATOM 724 O O . GLU A 1 88 ? -3.474 -8.989 -5.248 1.00 98.25 88 GLU A O 1
ATOM 729 N N . ALA A 1 89 ? -1.441 -8.718 -6.159 1.00 98.31 89 ALA A N 1
ATOM 730 C CA . ALA A 1 89 ? -0.762 -9.662 -5.271 1.00 98.31 89 ALA A CA 1
ATOM 731 C C . ALA A 1 89 ? -0.899 -9.245 -3.798 1.00 98.31 89 ALA A C 1
ATOM 733 O O . ALA A 1 89 ? -1.283 -10.060 -2.952 1.00 98.31 89 ALA A O 1
ATOM 734 N N . ALA A 1 90 ? -0.668 -7.963 -3.500 1.00 98.38 90 ALA A N 1
ATOM 735 C CA . ALA A 1 90 ? -0.865 -7.417 -2.165 1.00 98.38 90 ALA A CA 1
ATOM 736 C C . ALA A 1 90 ? -2.328 -7.566 -1.714 1.00 98.38 90 ALA A C 1
ATOM 738 O O . ALA A 1 90 ? -2.574 -8.111 -0.637 1.00 98.38 90 ALA A O 1
ATOM 739 N N . ALA A 1 91 ? -3.305 -7.178 -2.538 1.00 98.31 91 ALA A N 1
ATOM 740 C CA . ALA A 1 91 ? -4.730 -7.289 -2.217 1.00 98.31 91 ALA A CA 1
ATOM 741 C C . ALA A 1 91 ? -5.165 -8.733 -1.913 1.00 98.31 91 ALA A C 1
ATOM 743 O O . ALA A 1 91 ? -5.873 -8.968 -0.933 1.00 98.31 91 ALA A O 1
ATOM 744 N N . ILE A 1 92 ? -4.693 -9.715 -2.690 1.00 98.06 92 ILE A N 1
ATOM 745 C CA . ILE A 1 92 ? -4.979 -11.141 -2.464 1.00 98.06 92 ILE A CA 1
ATOM 746 C C . ILE A 1 92 ? -4.448 -11.597 -1.102 1.00 98.06 92 ILE A C 1
ATOM 748 O O . ILE A 1 92 ? -5.164 -12.270 -0.355 1.00 98.06 92 ILE A O 1
ATOM 752 N N . ILE A 1 93 ? -3.214 -11.225 -0.748 1.00 98.06 93 ILE A N 1
ATOM 753 C CA . ILE A 1 93 ? -2.638 -11.580 0.555 1.00 98.06 93 ILE A CA 1
ATOM 754 C C . ILE A 1 93 ? -3.398 -10.915 1.698 1.00 98.06 93 ILE A C 1
ATOM 756 O O . ILE A 1 93 ? -3.669 -11.573 2.704 1.00 98.06 93 ILE A O 1
ATOM 760 N N . HIS A 1 94 ? -3.790 -9.651 1.543 1.00 98.19 94 HIS A N 1
ATOM 761 C CA . HIS A 1 94 ? -4.560 -8.934 2.556 1.00 98.19 94 HIS A CA 1
ATOM 762 C C . HIS A 1 94 ? -5.916 -9.597 2.774 1.00 98.19 94 HIS A C 1
ATOM 764 O O . HIS A 1 94 ? -6.241 -9.952 3.904 1.00 98.19 94 HIS A O 1
ATOM 770 N N . ALA A 1 95 ? -6.659 -9.865 1.698 1.00 97.62 95 ALA A N 1
ATOM 771 C CA . ALA A 1 95 ? -7.946 -10.549 1.764 1.00 97.62 95 ALA A CA 1
ATOM 772 C C . ALA A 1 95 ? -7.827 -11.937 2.414 1.00 97.62 95 ALA A C 1
ATOM 774 O O . ALA A 1 95 ? -8.630 -12.289 3.275 1.00 97.62 95 ALA A O 1
ATOM 775 N N . LYS A 1 96 ? -6.793 -12.714 2.065 1.00 97.62 96 LYS A N 1
ATOM 776 C CA . LYS A 1 96 ? -6.546 -14.030 2.669 1.00 97.62 96 LYS A CA 1
ATOM 777 C C . LYS A 1 96 ? -6.209 -13.937 4.161 1.00 97.62 96 LYS A C 1
ATOM 779 O O . LYS A 1 96 ? -6.675 -14.772 4.929 1.00 97.62 96 LYS A O 1
ATOM 784 N N . THR A 1 97 ? -5.395 -12.959 4.555 1.00 97.25 97 THR A N 1
ATOM 785 C CA . THR A 1 97 ? -4.935 -12.782 5.945 1.00 97.25 97 THR A CA 1
ATOM 786 C C . THR A 1 97 ? -6.054 -12.267 6.849 1.00 97.25 97 THR A C 1
ATOM 788 O O . THR A 1 97 ? -6.196 -12.735 7.973 1.00 97.25 97 THR A O 1
ATOM 791 N N . ILE A 1 98 ? -6.874 -11.342 6.344 1.00 97.25 98 ILE A N 1
ATOM 792 C CA . ILE A 1 98 ? -8.057 -10.806 7.030 1.00 97.25 98 ILE A CA 1
ATOM 793 C C . ILE A 1 98 ? -9.170 -11.861 7.112 1.00 97.25 98 ILE A C 1
ATOM 795 O O . ILE A 1 98 ? -9.872 -11.955 8.117 1.00 97.25 98 ILE A O 1
ATOM 799 N N . GLY A 1 99 ? -9.341 -12.681 6.074 1.00 95.62 99 GLY A N 1
ATOM 800 C CA . GLY A 1 99 ? -10.410 -13.671 6.013 1.00 95.62 99 GLY A CA 1
ATOM 801 C C . GLY A 1 99 ? -11.781 -13.018 5.819 1.00 95.62 99 GLY A C 1
ATOM 802 O O . GLY A 1 99 ? -11.972 -12.213 4.913 1.00 95.62 99 GLY A O 1
ATOM 803 N N . HIS A 1 100 ? -12.760 -13.392 6.647 1.00 91.75 100 HIS A N 1
ATOM 804 C CA . HIS A 1 100 ? -14.157 -12.948 6.508 1.00 91.75 100 HIS A CA 1
ATOM 805 C C . HIS A 1 100 ? -14.549 -11.780 7.425 1.00 91.75 100 HIS A C 1
ATOM 807 O O . HIS A 1 100 ? -15.717 -11.393 7.447 1.00 91.75 100 HIS A O 1
ATOM 813 N N . GLN A 1 101 ? -13.615 -11.236 8.207 1.00 93.00 101 GLN A N 1
ATOM 814 C CA . GLN A 1 101 ? -13.928 -10.149 9.132 1.00 93.00 101 GLN A CA 1
ATOM 815 C C . GLN A 1 101 ? -14.151 -8.821 8.381 1.00 93.00 101 GLN A C 1
ATOM 817 O O . GLN A 1 101 ? -13.423 -8.525 7.430 1.00 93.00 101 GLN A O 1
ATOM 822 N N . PRO A 1 102 ? -15.133 -8.001 8.797 1.00 94.94 102 PRO A N 1
ATOM 823 C CA . PRO A 1 102 ? -15.349 -6.683 8.215 1.00 94.94 102 PRO A CA 1
ATOM 824 C C . PRO A 1 102 ? -14.197 -5.755 8.621 1.00 94.94 102 PRO A C 1
ATOM 826 O O . PRO A 1 102 ? -14.058 -5.376 9.786 1.00 94.94 102 PRO A O 1
ATOM 829 N N . ALA A 1 103 ? -13.341 -5.420 7.658 1.00 97.25 103 ALA A N 1
ATOM 830 C CA . ALA A 1 103 ? -12.120 -4.665 7.895 1.00 97.25 103 ALA A CA 1
ATOM 831 C C . ALA A 1 103 ? -11.747 -3.777 6.706 1.00 97.25 103 ALA A C 1
ATOM 833 O O . ALA A 1 103 ? -12.078 -4.073 5.558 1.00 97.25 103 ALA A O 1
ATOM 834 N N . VAL A 1 104 ? -11.006 -2.714 7.004 1.00 97.75 104 VAL A N 1
ATOM 835 C CA . VAL A 1 104 ? -10.402 -1.797 6.038 1.00 97.75 104 VAL A CA 1
ATOM 836 C C . VAL A 1 104 ? -8.889 -1.982 6.087 1.00 97.75 104 VAL A C 1
ATOM 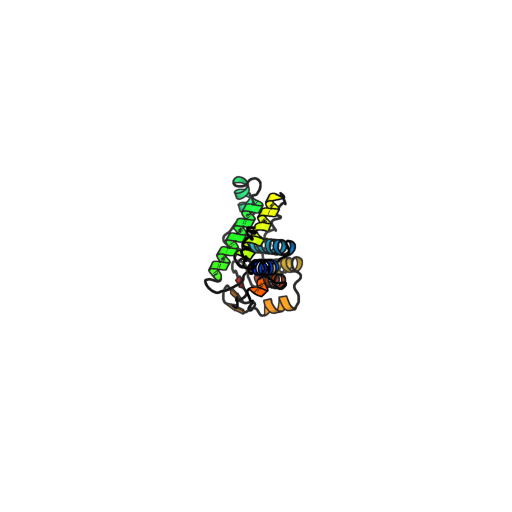838 O O . VAL A 1 104 ? -8.291 -1.897 7.158 1.00 97.75 104 VAL A O 1
ATOM 841 N N . THR A 1 105 ? -8.266 -2.216 4.933 1.00 98.50 105 THR A N 1
ATOM 842 C CA . THR A 1 105 ? -6.803 -2.312 4.783 1.00 98.50 105 THR A CA 1
ATOM 843 C C . THR A 1 105 ? -6.319 -1.384 3.675 1.00 98.50 105 THR A C 1
ATOM 845 O O . THR A 1 105 ? -7.116 -0.934 2.850 1.00 98.50 105 THR A O 1
ATOM 848 N N . LEU A 1 106 ? -5.006 -1.136 3.586 1.00 98.50 106 LEU A N 1
ATOM 849 C CA . LEU A 1 106 ? -4.453 -0.301 2.513 1.00 98.50 106 LEU A CA 1
ATOM 850 C C . LEU A 1 106 ? -4.829 -0.828 1.119 1.00 98.50 106 LEU A C 1
ATOM 852 O O . LEU A 1 106 ? -5.092 -0.027 0.225 1.00 98.50 106 LEU A O 1
ATOM 856 N N . PHE A 1 107 ? -4.910 -2.153 0.947 1.00 98.38 107 PHE A N 1
ATOM 857 C CA . PHE A 1 107 ? -5.262 -2.838 -0.306 1.00 98.38 107 PHE A CA 1
ATOM 858 C C . PHE A 1 107 ? -6.711 -3.348 -0.352 1.00 98.38 107 PHE A C 1
ATOM 860 O O . PHE A 1 107 ? -7.058 -4.153 -1.212 1.00 98.38 107 PHE A O 1
ATOM 867 N N . GLY A 1 108 ? -7.556 -2.880 0.564 1.00 97.25 108 GLY A N 1
ATOM 868 C CA . GLY A 1 108 ? -8.969 -3.228 0.642 1.00 97.25 108 GLY A CA 1
ATOM 869 C C . GLY A 1 108 ? -9.715 -2.121 1.365 1.00 97.25 108 GLY A C 1
ATOM 870 O O . GLY A 1 108 ? -10.031 -2.256 2.546 1.00 97.25 108 GLY A O 1
ATOM 871 N N . LEU A 1 109 ? -9.939 -1.009 0.660 1.00 95.94 109 LEU A N 1
ATOM 872 C CA . LEU A 1 109 ? -10.677 0.148 1.179 1.00 95.94 109 LEU A CA 1
ATOM 873 C C . LEU A 1 109 ? -12.185 0.043 0.898 1.00 95.94 109 LEU A C 1
ATOM 875 O O . LEU A 1 109 ? -12.964 0.878 1.350 1.00 95.94 109 LEU A O 1
ATOM 879 N N . GLY A 1 110 ? -12.594 -0.973 0.136 1.00 94.19 110 GLY A N 1
ATOM 880 C CA . GLY A 1 110 ? -13.956 -1.172 -0.339 1.00 94.19 110 GLY A CA 1
ATOM 881 C C . GLY A 1 110 ? -14.021 -1.010 -1.855 1.00 94.19 110 GLY A C 1
ATOM 882 O O . GLY A 1 110 ? -13.352 -0.149 -2.428 1.00 94.19 110 GLY A O 1
ATOM 883 N N . ALA A 1 111 ? -14.856 -1.826 -2.504 1.00 93.00 111 ALA A N 1
ATOM 884 C CA . ALA A 1 111 ? -14.844 -2.015 -3.958 1.00 93.00 111 ALA A CA 1
ATOM 885 C C . ALA A 1 111 ? -14.900 -0.703 -4.764 1.00 93.00 111 ALA A C 1
ATOM 887 O O . ALA A 1 111 ? -14.145 -0.528 -5.721 1.00 93.00 111 ALA A O 1
ATOM 888 N N . ASP A 1 112 ? -15.753 0.241 -4.357 1.00 94.19 112 ASP A N 1
ATOM 889 C CA . ASP A 1 112 ? -15.900 1.520 -5.054 1.00 94.19 112 ASP A CA 1
ATOM 890 C C . ASP A 1 112 ? -14.651 2.405 -4.929 1.00 94.19 112 ASP A C 1
ATOM 892 O O . ASP A 1 112 ? -14.239 3.041 -5.903 1.00 94.19 112 ASP A O 1
ATOM 896 N N . LEU A 1 113 ? -14.044 2.475 -3.740 1.00 94.94 113 LEU A N 1
ATOM 897 C CA . LEU A 1 113 ? -12.850 3.288 -3.511 1.00 94.94 113 LEU A CA 1
ATOM 898 C C . LEU A 1 113 ? -11.624 2.634 -4.155 1.00 94.94 113 LEU A C 1
ATOM 900 O O . LEU A 1 113 ? -10.849 3.317 -4.823 1.00 94.94 113 LEU A O 1
ATOM 904 N N . ASP A 1 114 ? -11.510 1.310 -4.065 1.00 97.06 114 ASP A N 1
ATOM 905 C CA . ASP A 1 114 ? -10.467 0.537 -4.735 1.00 97.06 114 ASP A CA 1
ATOM 906 C C . ASP A 1 114 ? -10.500 0.750 -6.252 1.00 97.06 114 ASP A C 1
ATOM 908 O O . ASP A 1 114 ? -9.465 1.033 -6.859 1.00 97.06 114 ASP A O 1
ATOM 912 N N . ALA A 1 115 ? -11.688 0.726 -6.864 1.00 96.88 115 ALA A N 1
ATOM 913 C CA . ALA A 1 115 ? -11.851 1.021 -8.285 1.00 96.88 115 ALA A CA 1
ATOM 914 C C . ALA A 1 115 ? -11.441 2.463 -8.639 1.00 96.88 115 ALA A C 1
ATOM 916 O O . ALA A 1 115 ? -10.807 2.692 -9.671 1.00 96.88 115 ALA A O 1
ATOM 917 N N . ARG A 1 116 ? -11.765 3.448 -7.789 1.00 96.56 116 ARG A N 1
ATOM 918 C CA . ARG A 1 116 ? -11.381 4.859 -7.994 1.00 96.56 116 ARG A CA 1
ATOM 919 C C . ARG A 1 116 ? -9.873 5.083 -7.883 1.00 96.56 116 ARG A C 1
ATOM 921 O O . ARG A 1 116 ? -9.331 5.861 -8.669 1.00 96.56 116 ARG A O 1
ATOM 928 N N . VAL A 1 117 ? -9.211 4.405 -6.945 1.00 97.38 117 VAL A N 1
ATOM 929 C CA . VAL A 1 117 ? -7.748 4.434 -6.788 1.00 97.38 117 VAL A CA 1
ATOM 930 C C . VAL A 1 117 ? -7.080 3.771 -7.991 1.00 97.38 117 VAL A C 1
ATOM 932 O O . VAL A 1 117 ? -6.220 4.380 -8.619 1.00 97.38 117 VAL A O 1
ATOM 935 N N . MET A 1 118 ? -7.523 2.574 -8.392 1.00 97.75 118 MET A N 1
ATOM 936 C CA . MET A 1 118 ? -6.955 1.877 -9.555 1.00 97.75 118 MET A CA 1
ATOM 937 C C . MET A 1 118 ? -7.164 2.634 -10.865 1.00 97.75 118 MET A C 1
ATOM 939 O O . MET A 1 118 ? -6.301 2.597 -11.738 1.00 97.75 118 MET A O 1
ATOM 943 N N . ARG A 1 119 ? -8.258 3.391 -10.991 1.00 97.00 119 ARG A N 1
ATOM 944 C CA . ARG A 1 119 ? -8.467 4.274 -12.141 1.00 97.00 119 ARG A CA 1
ATOM 945 C C . ARG A 1 119 ? -7.371 5.334 -12.277 1.00 97.00 119 ARG A C 1
ATOM 947 O O . ARG A 1 119 ? -7.100 5.738 -13.401 1.00 97.00 119 ARG A O 1
ATOM 954 N N . GLN A 1 120 ? -6.727 5.769 -11.189 1.00 97.00 120 GLN A N 1
ATOM 955 C CA . GLN A 1 120 ? -5.599 6.703 -11.290 1.00 97.00 120 GLN A CA 1
ATOM 956 C C . GLN A 1 120 ? -4.431 6.080 -12.061 1.00 97.00 120 GLN A C 1
ATOM 958 O O . GLN A 1 120 ? -3.842 6.750 -12.898 1.00 97.00 120 GLN A O 1
ATOM 963 N N . LEU A 1 121 ? -4.162 4.783 -11.870 1.00 96.62 121 LEU A N 1
ATOM 964 C CA . LEU A 1 121 ? -3.120 4.068 -12.613 1.00 96.62 121 LEU A CA 1
ATOM 965 C C . LEU A 1 121 ? -3.435 4.031 -14.114 1.00 96.62 121 LEU A C 1
ATOM 967 O O . LEU A 1 121 ? -2.552 4.212 -14.948 1.00 96.62 121 LEU A O 1
ATOM 971 N N . ASP A 1 122 ? -4.708 3.827 -14.461 1.00 95.19 122 ASP A N 1
ATOM 972 C CA . ASP A 1 122 ? -5.149 3.829 -15.855 1.00 95.19 122 ASP A CA 1
ATOM 973 C C . ASP A 1 122 ? -5.076 5.222 -16.492 1.00 95.19 122 ASP A C 1
ATOM 975 O O . ASP A 1 122 ? -4.777 5.313 -17.680 1.00 95.19 122 ASP A O 1
ATOM 979 N N . LEU A 1 123 ? -5.327 6.288 -15.724 1.00 95.12 123 LEU A N 1
ATOM 980 C CA . LEU A 1 123 ? -5.188 7.669 -16.196 1.00 95.12 123 LEU A CA 1
ATOM 981 C C . LEU A 1 123 ? -3.721 8.018 -16.472 1.00 95.12 123 LEU A C 1
ATOM 983 O O . LEU A 1 123 ? -3.425 8.445 -17.581 1.00 95.12 123 LEU A O 1
ATOM 987 N N . ARG A 1 124 ? -2.801 7.717 -15.542 1.00 94.75 124 ARG A N 1
ATOM 988 C CA . ARG A 1 124 ? -1.352 7.907 -15.760 1.00 94.75 124 ARG A CA 1
ATOM 989 C C . ARG A 1 124 ? -0.865 7.192 -17.020 1.00 94.75 124 ARG A C 1
ATOM 991 O O . ARG A 1 124 ? -0.152 7.772 -17.831 1.00 94.75 124 ARG A O 1
ATOM 998 N N . ARG A 1 125 ? -1.359 5.969 -17.249 1.00 93.62 125 ARG A N 1
ATOM 999 C CA . ARG A 1 125 ? -1.080 5.204 -18.472 1.00 93.62 125 ARG A CA 1
ATOM 1000 C C . ARG A 1 125 ? -1.576 5.898 -19.738 1.00 93.62 125 ARG A C 1
ATOM 1002 O O . ARG A 1 125 ? -0.935 5.794 -20.776 1.00 93.62 125 ARG A O 1
ATOM 1009 N N . MET A 1 126 ? -2.765 6.499 -19.693 1.00 92.75 126 MET A N 1
ATOM 1010 C CA . MET A 1 126 ? -3.356 7.200 -20.840 1.00 92.75 126 MET A CA 1
ATOM 1011 C C . MET A 1 126 ? -2.630 8.507 -21.150 1.00 92.75 126 MET A C 1
ATOM 1013 O O . MET A 1 126 ? -2.550 8.876 -22.318 1.00 92.75 126 MET A O 1
ATOM 1017 N N . ASP A 1 127 ? -2.091 9.158 -20.123 1.00 92.94 127 ASP A N 1
ATOM 1018 C CA . ASP A 1 127 ? -1.309 10.388 -20.237 1.00 92.94 127 ASP A CA 1
ATOM 1019 C C . ASP A 1 127 ? 0.177 10.117 -20.568 1.00 92.94 127 ASP A C 1
ATOM 1021 O O . ASP A 1 127 ? 0.979 11.049 -20.597 1.00 92.94 127 ASP A O 1
ATOM 1025 N N . ASP A 1 128 ? 0.542 8.849 -20.830 1.00 88.94 128 ASP A N 1
ATOM 1026 C CA . ASP A 1 128 ? 1.917 8.363 -21.025 1.00 88.94 128 ASP A CA 1
ATOM 1027 C C . ASP A 1 128 ? 2.879 8.842 -19.907 1.00 88.94 128 ASP A C 1
ATOM 1029 O O . ASP A 1 128 ? 4.073 9.068 -20.128 1.00 88.94 128 ASP A O 1
ATOM 1033 N N . GLU A 1 129 ? 2.362 8.995 -18.682 1.00 88.44 129 GLU A N 1
ATOM 1034 C CA . GLU A 1 129 ? 3.154 9.365 -17.513 1.00 88.44 129 GLU A CA 1
ATOM 1035 C C . GLU A 1 129 ? 4.004 8.160 -17.073 1.00 88.44 129 GLU A C 1
ATOM 1037 O O . GLU A 1 129 ? 3.459 7.090 -16.782 1.00 88.44 129 GLU A O 1
ATOM 1042 N N . PRO A 1 130 ? 5.340 8.292 -17.005 1.00 81.12 130 PRO A N 1
ATOM 1043 C CA . PRO A 1 130 ? 6.199 7.185 -16.612 1.00 81.12 130 PRO A CA 1
ATOM 1044 C C . PRO A 1 130 ? 6.004 6.838 -15.134 1.00 81.12 130 PRO A C 1
ATOM 1046 O O . PRO A 1 130 ? 6.090 7.708 -14.262 1.00 81.12 130 PRO A O 1
ATOM 1049 N N . LEU A 1 131 ? 5.829 5.552 -14.819 1.00 90.38 131 LEU A N 1
ATOM 1050 C CA . LEU A 1 131 ? 5.839 5.109 -13.428 1.00 90.38 131 LEU A CA 1
ATOM 1051 C C . LEU A 1 131 ? 7.276 4.947 -12.947 1.00 90.38 131 LEU A C 1
ATOM 1053 O O . LEU A 1 131 ? 8.052 4.141 -13.458 1.00 90.38 131 LEU A O 1
ATOM 1057 N N . THR A 1 132 ? 7.625 5.688 -11.900 1.00 88.44 132 THR A N 1
ATOM 1058 C CA . THR A 1 132 ? 8.909 5.501 -11.225 1.00 88.44 132 THR A CA 1
ATOM 1059 C C . THR A 1 132 ? 8.793 4.353 -10.231 1.00 88.44 132 THR A C 1
ATOM 1061 O O . THR A 1 132 ? 8.171 4.486 -9.177 1.00 88.44 132 THR A O 1
ATOM 1064 N N . ILE A 1 133 ? 9.405 3.218 -10.563 1.00 90.12 133 ILE A N 1
ATOM 1065 C CA . ILE A 1 133 ? 9.514 2.079 -9.652 1.00 90.12 133 ILE A CA 1
ATOM 1066 C C . ILE A 1 133 ? 10.619 2.388 -8.639 1.00 90.12 133 ILE A C 1
ATOM 1068 O O . ILE A 1 133 ? 11.765 2.639 -9.012 1.00 90.12 133 ILE A O 1
ATOM 1072 N N . ALA A 1 134 ? 10.271 2.391 -7.351 1.00 93.06 134 ALA A N 1
ATOM 1073 C CA . ALA A 1 134 ? 11.247 2.577 -6.283 1.00 93.06 134 ALA A CA 1
ATOM 1074 C C . ALA A 1 134 ? 12.302 1.447 -6.280 1.00 93.06 134 ALA A C 1
ATOM 1076 O O . ALA A 1 134 ? 11.996 0.314 -6.674 1.00 93.06 134 ALA A O 1
ATOM 1077 N N . PRO A 1 135 ? 13.540 1.724 -5.828 1.00 95.44 135 PRO A N 1
ATOM 1078 C CA . PRO A 1 135 ? 14.537 0.678 -5.626 1.00 95.44 135 PRO A CA 1
ATOM 1079 C C . PRO A 1 135 ? 14.049 -0.363 -4.599 1.00 95.44 135 PRO A C 1
ATOM 1081 O O . PRO A 1 135 ? 13.091 -0.096 -3.864 1.00 95.44 135 PRO A O 1
ATOM 1084 N N . PRO A 1 136 ? 14.673 -1.555 -4.556 1.00 97.06 136 PRO A N 1
ATOM 1085 C CA . PRO A 1 136 ? 14.355 -2.543 -3.535 1.00 97.06 136 PRO A CA 1
ATOM 1086 C C . PRO A 1 136 ? 14.545 -1.984 -2.120 1.00 97.06 136 PRO A C 1
ATOM 1088 O O . PRO A 1 136 ? 15.452 -1.188 -1.887 1.00 97.06 136 PRO A O 1
ATOM 1091 N N . ILE A 1 137 ? 13.694 -2.419 -1.190 1.00 97.56 137 ILE A N 1
ATOM 1092 C CA . ILE A 1 137 ? 13.740 -2.033 0.227 1.00 97.56 137 ILE A CA 1
ATOM 1093 C C . ILE A 1 137 ? 14.154 -3.261 1.031 1.00 97.56 137 ILE A C 1
ATOM 1095 O O . ILE A 1 137 ? 13.455 -4.273 1.032 1.00 97.56 137 ILE A O 1
ATOM 1099 N N . HIS A 1 138 ? 15.290 -3.186 1.714 1.00 95.06 138 HIS A N 1
ATOM 1100 C CA . HIS A 1 138 ? 15.968 -4.355 2.272 1.00 95.06 138 HIS A CA 1
ATOM 1101 C C . HIS A 1 138 ? 15.745 -4.551 3.772 1.00 95.06 138 HIS A C 1
ATOM 1103 O O . HIS A 1 138 ? 16.138 -5.580 4.320 1.00 95.06 138 HIS A O 1
ATOM 1109 N N . SER A 1 139 ? 15.137 -3.585 4.463 1.00 96.25 139 SER A N 1
ATOM 1110 C CA . SER A 1 139 ? 14.858 -3.707 5.896 1.00 96.25 139 SER A CA 1
ATOM 1111 C C . SER A 1 139 ? 13.650 -2.889 6.349 1.00 96.25 139 SER A C 1
ATOM 1113 O O . SER A 1 139 ? 13.273 -1.901 5.719 1.00 96.25 139 SER A O 1
ATOM 1115 N N . ALA A 1 140 ? 13.076 -3.265 7.494 1.00 92.88 140 ALA A N 1
ATOM 1116 C CA . ALA A 1 140 ? 12.011 -2.498 8.140 1.00 92.88 140 ALA A CA 1
ATOM 1117 C C . ALA A 1 140 ? 12.466 -1.079 8.547 1.00 92.88 140 ALA A C 1
ATOM 1119 O O . ALA A 1 140 ? 11.697 -0.128 8.442 1.00 92.88 140 ALA A O 1
ATOM 1120 N N . SER A 1 141 ? 13.733 -0.917 8.950 1.00 94.12 141 SER A N 1
ATOM 1121 C CA . SER A 1 141 ? 14.319 0.391 9.295 1.00 94.12 141 SER A CA 1
ATOM 1122 C C . SER A 1 141 ? 14.433 1.314 8.074 1.00 94.12 141 SER A C 1
ATOM 1124 O O . SER A 1 141 ? 14.100 2.502 8.130 1.00 94.12 141 SER A O 1
ATOM 1126 N N . GLU A 1 142 ? 14.842 0.757 6.933 1.00 96.62 142 GLU A N 1
ATOM 1127 C CA . GLU A 1 142 ? 14.858 1.482 5.663 1.00 96.62 142 GLU A CA 1
ATOM 1128 C C . GLU A 1 142 ? 13.441 1.879 5.238 1.00 96.62 142 GLU A C 1
ATOM 1130 O O . GLU A 1 142 ? 13.205 3.044 4.917 1.00 96.62 142 GLU A O 1
ATOM 1135 N N . LEU A 1 143 ? 12.480 0.950 5.319 1.00 96.38 143 LEU A N 1
ATOM 1136 C CA . LEU A 1 143 ? 11.070 1.240 5.057 1.00 96.38 143 LEU A CA 1
ATOM 1137 C C . LEU A 1 143 ? 10.567 2.398 5.929 1.00 96.38 143 LEU A C 1
ATOM 1139 O O . LEU A 1 143 ? 9.962 3.333 5.410 1.00 96.38 143 LEU A O 1
ATOM 1143 N N . GLN A 1 144 ? 10.842 2.361 7.234 1.00 93.25 144 GLN A N 1
ATOM 1144 C CA . GLN A 1 144 ? 10.459 3.416 8.171 1.00 93.25 144 GLN A CA 1
ATOM 1145 C C . GLN A 1 144 ? 11.049 4.774 7.770 1.00 93.25 144 GLN A C 1
ATOM 1147 O O . GLN A 1 144 ? 10.337 5.780 7.742 1.00 93.25 144 GLN A O 1
ATOM 1152 N N . THR A 1 145 ? 12.333 4.798 7.412 1.00 94.06 145 THR A N 1
ATOM 1153 C CA . THR A 1 145 ? 13.032 6.015 6.980 1.00 94.06 145 THR A CA 1
ATOM 1154 C C . THR A 1 145 ? 12.396 6.586 5.714 1.00 94.06 145 THR A C 1
ATOM 1156 O O . THR A 1 145 ? 12.059 7.767 5.667 1.00 94.06 145 THR A O 1
ATOM 1159 N N . LEU A 1 146 ? 12.146 5.752 4.706 1.00 95.44 146 LEU A N 1
ATOM 1160 C CA . LEU A 1 146 ? 11.518 6.175 3.454 1.00 95.44 146 LEU A CA 1
ATOM 1161 C C . LEU A 1 146 ? 10.062 6.623 3.650 1.00 95.44 146 LEU A C 1
ATOM 1163 O O . LEU A 1 146 ? 9.625 7.578 3.010 1.00 95.44 146 LEU A O 1
ATOM 1167 N N . LEU A 1 147 ? 9.311 5.980 4.548 1.00 93.81 147 LEU A N 1
ATOM 1168 C CA . LEU A 1 147 ? 7.945 6.389 4.882 1.00 93.81 147 LEU A CA 1
ATOM 1169 C C . LEU A 1 147 ? 7.905 7.765 5.543 1.00 93.81 147 LEU A C 1
ATOM 1171 O O . LEU A 1 147 ? 7.086 8.586 5.137 1.00 93.81 147 LEU A O 1
ATOM 1175 N N . SER A 1 148 ? 8.818 8.054 6.476 1.00 90.81 148 SER A N 1
ATOM 1176 C CA . SER A 1 148 ? 8.904 9.378 7.118 1.00 90.81 148 SER A CA 1
ATOM 1177 C C . SER A 1 148 ? 9.209 10.526 6.148 1.00 90.81 148 SER A C 1
ATOM 1179 O O . SER A 1 148 ? 8.923 11.678 6.449 1.00 90.81 148 SER A O 1
ATOM 1181 N N . GLN A 1 149 ? 9.757 10.222 4.968 1.00 92.50 149 GLN A N 1
ATOM 1182 C CA . GLN A 1 149 ? 10.005 11.200 3.904 1.00 92.50 149 GLN A CA 1
ATOM 1183 C C . GLN A 1 149 ? 8.810 11.361 2.953 1.00 92.50 149 GLN A C 1
ATOM 1185 O O . GLN A 1 149 ? 8.748 12.331 2.200 1.00 92.50 149 GLN A O 1
ATOM 1190 N N . LYS A 1 150 ? 7.889 10.390 2.934 1.00 91.81 150 LYS A N 1
ATOM 1191 C CA . LYS A 1 150 ? 6.740 10.339 2.015 1.00 91.81 150 LYS A CA 1
ATOM 1192 C C . LYS A 1 150 ? 5.433 10.782 2.653 1.00 91.81 150 LYS A C 1
ATOM 1194 O O . LYS A 1 150 ? 4.530 11.210 1.937 1.00 91.81 150 LYS A O 1
ATOM 1199 N N . ILE A 1 151 ? 5.309 10.612 3.964 1.00 92.44 151 ILE A N 1
ATOM 1200 C CA . ILE A 1 151 ? 4.084 10.865 4.710 1.00 92.44 151 ILE A CA 1
ATOM 1201 C C . ILE A 1 151 ? 4.423 11.750 5.899 1.00 92.44 151 ILE A C 1
ATOM 1203 O O . ILE A 1 151 ? 5.297 11.420 6.699 1.00 92.44 151 ILE A O 1
ATOM 1207 N N . GLU A 1 152 ? 3.694 12.852 6.030 1.00 88.94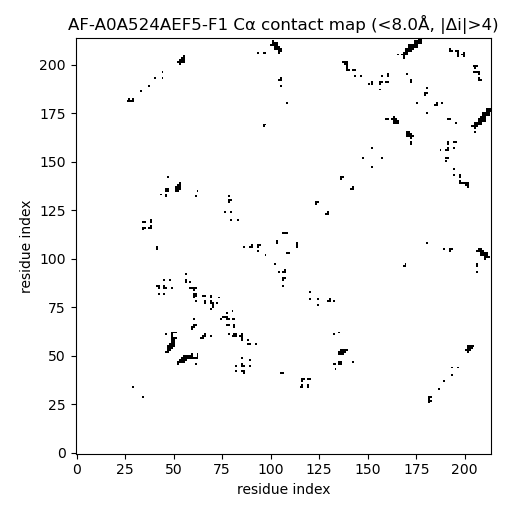 152 GLU A N 1
ATOM 1208 C CA . GLU A 1 152 ? 3.694 13.655 7.245 1.00 88.94 152 GLU A CA 1
ATOM 1209 C C . GLU A 1 152 ? 2.803 12.958 8.277 1.00 88.94 152 GLU A C 1
ATOM 1211 O O . GLU A 1 152 ? 1.579 13.039 8.209 1.00 88.94 152 GLU A O 1
ATOM 1216 N N . LEU A 1 153 ? 3.424 12.213 9.193 1.00 85.62 153 LEU A N 1
ATOM 1217 C CA . LEU A 1 153 ? 2.728 11.578 10.310 1.00 85.62 153 LEU A CA 1
ATOM 1218 C C . LEU A 1 153 ? 2.712 12.528 11.504 1.00 85.62 153 LEU A C 1
ATOM 1220 O O . LEU A 1 153 ? 3.751 13.065 11.891 1.00 85.62 153 LEU A O 1
ATOM 1224 N N . THR A 1 154 ? 1.539 12.707 12.100 1.00 89.06 154 THR A N 1
ATOM 1225 C CA . THR A 1 154 ? 1.402 13.412 13.377 1.00 89.06 154 THR A CA 1
ATOM 1226 C C . THR A 1 154 ? 1.806 12.504 14.542 1.00 89.06 154 THR A C 1
ATOM 1228 O O . THR A 1 154 ? 1.842 11.278 14.402 1.00 89.06 154 THR A O 1
ATOM 1231 N N . ASP A 1 155 ? 2.080 13.084 15.714 1.00 88.00 155 ASP A N 1
ATOM 1232 C CA . ASP A 1 155 ? 2.344 12.299 16.930 1.00 88.00 155 ASP A CA 1
ATOM 1233 C C . ASP A 1 155 ? 1.169 11.360 17.264 1.00 88.00 155 ASP A C 1
ATOM 1235 O O . ASP A 1 155 ? 1.389 10.206 17.634 1.00 88.00 155 ASP A O 1
ATOM 1239 N N . ASP A 1 156 ? -0.068 11.807 17.030 1.00 88.62 156 ASP A N 1
ATOM 1240 C CA . ASP A 1 156 ? -1.280 10.997 17.190 1.00 88.62 156 ASP A CA 1
ATOM 1241 C C . ASP A 1 156 ? -1.294 9.784 16.243 1.00 88.62 156 ASP A C 1
ATOM 1243 O O . ASP A 1 156 ? -1.700 8.688 16.633 1.00 88.62 156 ASP A O 1
ATOM 1247 N N . ASP A 1 157 ? -0.836 9.944 14.997 1.00 89.88 157 ASP A N 1
ATOM 1248 C CA . ASP A 1 157 ? -0.759 8.834 14.040 1.00 89.88 157 ASP A CA 1
ATOM 1249 C C . ASP A 1 157 ? 0.265 7.791 14.477 1.00 89.88 157 ASP A C 1
ATOM 1251 O O . ASP A 1 157 ? 0.007 6.586 14.403 1.00 89.88 157 ASP A O 1
ATOM 1255 N N . LEU A 1 158 ? 1.418 8.251 14.963 1.00 88.06 158 LEU A N 1
ATOM 1256 C CA . LEU A 1 158 ? 2.466 7.380 15.482 1.00 88.06 158 LEU A CA 1
ATOM 1257 C C . LEU A 1 158 ? 2.010 6.642 16.740 1.00 88.06 158 LEU A C 1
ATOM 1259 O O . LEU A 1 158 ? 2.332 5.464 16.896 1.00 88.06 158 LEU A O 1
ATOM 1263 N N . GLU A 1 159 ? 1.250 7.298 17.614 1.00 91.94 159 GLU A N 1
ATOM 1264 C CA . GLU A 1 159 ? 0.732 6.676 18.828 1.00 91.94 159 GLU A CA 1
ATOM 1265 C C . GLU A 1 159 ? -0.273 5.562 18.515 1.00 91.94 159 GLU A C 1
ATOM 1267 O O . GLU A 1 159 ? -0.194 4.485 19.106 1.00 91.94 159 GLU A O 1
ATOM 1272 N N . VAL A 1 160 ? -1.146 5.755 17.519 1.00 92.94 160 VAL A N 1
ATOM 1273 C CA . VAL A 1 160 ? -2.050 4.692 17.042 1.00 92.94 160 VAL A CA 1
ATOM 1274 C C . VAL A 1 160 ? -1.266 3.489 16.519 1.00 92.94 160 VAL A C 1
ATOM 1276 O O . VAL A 1 160 ? -1.606 2.351 16.835 1.00 92.94 160 VAL A O 1
ATOM 1279 N N . VAL A 1 161 ? -0.196 3.716 15.752 1.00 92.88 161 VAL A N 1
ATOM 1280 C CA . VAL A 1 161 ? 0.643 2.623 15.234 1.00 92.88 161 VAL A CA 1
ATOM 1281 C C . VAL A 1 161 ? 1.370 1.890 16.365 1.00 92.88 161 VAL A C 1
ATOM 1283 O O . VAL A 1 161 ? 1.446 0.663 16.345 1.00 92.88 161 VAL A O 1
ATOM 1286 N N . ARG A 1 162 ? 1.879 2.609 17.372 1.00 93.00 162 ARG A N 1
ATOM 1287 C CA . ARG A 1 162 ? 2.564 2.014 18.536 1.00 93.00 162 ARG A CA 1
ATOM 1288 C C . ARG A 1 162 ? 1.619 1.238 19.447 1.00 93.00 162 ARG A C 1
ATOM 1290 O O . ARG A 1 162 ? 2.025 0.232 20.021 1.00 93.00 162 ARG A O 1
ATOM 1297 N N . SER A 1 163 ? 0.379 1.701 19.558 1.00 94.38 163 SER A N 1
ATOM 1298 C CA . SER A 1 163 ? -0.678 1.078 20.356 1.00 94.38 163 SER A CA 1
ATOM 1299 C C . SER A 1 163 ? -1.426 -0.036 19.615 1.00 94.38 163 SER A C 1
ATOM 1301 O O . SER A 1 163 ? -2.350 -0.626 20.176 1.00 94.38 163 SER A O 1
ATOM 1303 N N . ALA A 1 164 ? -1.050 -0.335 18.367 1.00 95.50 164 ALA A N 1
ATOM 1304 C CA . ALA A 1 164 ? -1.696 -1.357 17.558 1.00 95.50 164 ALA A CA 1
ATOM 1305 C C . ALA A 1 164 ? -1.658 -2.732 18.240 1.00 95.50 164 ALA A C 1
ATOM 1307 O O . ALA A 1 164 ? -0.615 -3.198 18.708 1.00 95.50 164 ALA A O 1
ATOM 1308 N N . VAL A 1 165 ? -2.795 -3.428 18.242 1.00 95.19 165 VAL A N 1
ATOM 1309 C CA . VAL A 1 165 ? -2.877 -4.784 18.794 1.00 95.19 165 VAL A CA 1
ATOM 1310 C C . VAL A 1 165 ? -2.412 -5.771 17.731 1.00 95.19 165 VAL A C 1
ATOM 1312 O O . VAL A 1 165 ? -3.120 -6.036 16.758 1.00 95.19 165 VAL A O 1
ATOM 1315 N N . VAL A 1 166 ? -1.210 -6.322 17.914 1.00 95.94 166 VAL A N 1
ATOM 1316 C CA . VAL A 1 166 ? -0.617 -7.288 16.980 1.00 95.94 166 VAL A CA 1
ATOM 1317 C C . VAL A 1 166 ? -0.956 -8.717 17.397 1.00 95.94 166 VAL A C 1
ATOM 1319 O O . VAL A 1 166 ? -0.583 -9.168 18.480 1.00 95.94 166 VAL A O 1
ATOM 1322 N N . ASN A 1 167 ? -1.616 -9.461 16.509 1.00 93.62 167 ASN A N 1
ATOM 1323 C CA . ASN A 1 167 ? -1.917 -10.879 16.685 1.00 93.62 167 ASN A CA 1
ATOM 1324 C C . ASN A 1 167 ? -1.456 -11.681 15.460 1.00 93.62 167 ASN A C 1
ATOM 1326 O O . ASN A 1 167 ? -2.134 -11.750 14.433 1.00 93.62 167 ASN A O 1
ATOM 1330 N N . GLY A 1 168 ? -0.270 -12.285 15.564 1.00 94.50 168 GLY A N 1
ATOM 1331 C CA . GLY A 1 168 ? 0.325 -13.068 14.483 1.00 94.50 168 GLY A CA 1
ATOM 1332 C C . GLY A 1 168 ? 0.685 -12.208 13.269 1.00 94.50 168 GLY A C 1
ATOM 1333 O O . GLY A 1 168 ? 1.706 -11.521 13.286 1.00 94.50 168 GLY A O 1
ATOM 1334 N N . HIS A 1 169 ? -0.145 -12.284 12.226 1.00 96.75 169 HIS A N 1
ATOM 1335 C CA . HIS A 1 169 ? 0.016 -11.583 10.944 1.00 96.75 169 HIS A CA 1
ATOM 1336 C C . HIS A 1 169 ? -0.932 -10.390 10.782 1.00 96.75 169 HIS A C 1
ATOM 1338 O O . HIS A 1 169 ? -1.077 -9.870 9.680 1.00 96.75 169 HIS A O 1
ATOM 1344 N N . LEU A 1 170 ? -1.601 -9.968 11.853 1.00 98.00 170 LEU A N 1
ATOM 1345 C CA . LEU A 1 170 ? -2.578 -8.885 11.844 1.00 98.00 170 LEU A CA 1
ATOM 1346 C C . LEU A 1 170 ? -2.199 -7.820 12.873 1.00 98.00 170 LEU A C 1
ATOM 1348 O O . LEU A 1 170 ? -1.758 -8.166 13.969 1.00 98.00 170 LEU A O 1
ATOM 1352 N N . ALA A 1 171 ? -2.414 -6.549 12.534 1.00 98.25 171 ALA A N 1
ATOM 1353 C CA . ALA A 1 171 ? -2.322 -5.418 13.455 1.00 98.25 171 ALA A CA 1
ATOM 1354 C C . ALA A 1 171 ? -3.611 -4.588 13.395 1.00 98.25 171 ALA A C 1
ATOM 1356 O O . ALA A 1 171 ? -3.891 -3.952 12.378 1.00 98.25 171 ALA A O 1
ATOM 1357 N N . GLU A 1 172 ? -4.396 -4.604 14.474 1.00 98.12 172 GLU A N 1
ATOM 1358 C CA . GLU A 1 172 ? -5.601 -3.776 14.590 1.00 98.12 172 GLU A CA 1
ATOM 1359 C C . GLU A 1 172 ? -5.221 -2.370 15.060 1.00 98.12 172 GLU A C 1
ATOM 1361 O O . GLU A 1 172 ? -4.646 -2.203 16.137 1.00 98.12 172 GLU A O 1
ATOM 1366 N N . LEU A 1 173 ? -5.558 -1.363 14.252 1.00 97.81 173 LEU A N 1
ATOM 1367 C CA . LEU A 1 173 ? -5.308 0.056 14.538 1.00 97.81 173 LEU A CA 1
ATOM 1368 C C . LEU A 1 173 ? -6.492 0.744 15.236 1.00 97.81 173 LEU A C 1
ATOM 1370 O O . LEU A 1 173 ? -6.421 1.926 15.571 1.00 97.81 173 LEU A O 1
ATOM 1374 N N . GLY A 1 174 ? -7.597 0.019 15.417 1.00 96.75 174 GLY A N 1
ATOM 1375 C CA . GLY A 1 174 ? -8.843 0.498 16.004 1.00 96.75 174 GLY A CA 1
ATOM 1376 C C . GLY A 1 174 ? -10.048 0.193 15.119 1.00 96.75 174 GLY A C 1
ATOM 1377 O O . GLY A 1 174 ? -10.034 -0.736 14.308 1.00 96.75 174 GLY A O 1
ATOM 1378 N N . ALA A 1 175 ? -11.086 1.016 15.250 1.00 96.38 175 ALA A N 1
ATOM 1379 C CA . ALA A 1 175 ? -12.332 0.892 14.506 1.00 96.38 175 ALA A CA 1
ATOM 1380 C C . ALA A 1 175 ? -12.634 2.140 13.671 1.00 96.38 175 ALA A C 1
ATOM 1382 O O . ALA A 1 175 ? -12.284 3.254 14.059 1.00 96.38 175 ALA A O 1
ATOM 1383 N N . VAL A 1 176 ? -13.299 1.943 12.534 1.00 96.56 176 VAL A N 1
ATOM 1384 C CA . VAL A 1 1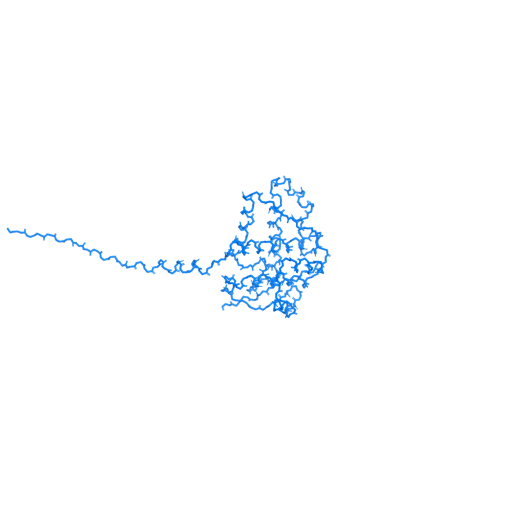76 ? -13.801 3.011 11.658 1.00 96.56 176 VAL A CA 1
ATOM 1385 C C . VAL A 1 176 ? -15.207 2.674 11.181 1.00 96.56 176 VAL A C 1
ATOM 1387 O O . VAL A 1 176 ? -15.576 1.505 11.095 1.00 96.56 176 VAL A O 1
ATOM 1390 N N . THR A 1 177 ? -15.979 3.696 10.825 1.00 94.69 177 THR A N 1
ATOM 1391 C CA . THR A 1 177 ? -17.280 3.519 10.161 1.00 94.69 177 THR A CA 1
ATOM 1392 C C . THR A 1 177 ? -17.123 3.588 8.646 1.00 94.69 177 THR A C 1
ATOM 1394 O O . THR A 1 177 ? -16.131 4.122 8.141 1.00 94.69 177 THR A O 1
ATOM 1397 N N . GLU A 1 178 ? -18.124 3.125 7.891 1.00 90.38 178 GLU A N 1
ATOM 1398 C CA . GLU A 1 178 ? -18.124 3.324 6.435 1.00 90.38 178 GLU A CA 1
ATOM 1399 C C . GLU A 1 178 ? -18.051 4.821 6.082 1.00 90.38 178 GLU A C 1
ATOM 1401 O O . GLU A 1 178 ? -17.327 5.204 5.167 1.00 90.38 178 GLU A O 1
ATOM 1406 N N . ALA A 1 179 ? -18.727 5.687 6.845 1.00 88.44 179 ALA A N 1
ATOM 1407 C CA . ALA A 1 179 ? -18.716 7.131 6.618 1.00 88.44 179 ALA A CA 1
ATOM 1408 C C . ALA A 1 179 ? -17.304 7.735 6.727 1.00 88.44 179 ALA A C 1
ATOM 1410 O O . ALA A 1 179 ? -16.936 8.565 5.896 1.00 88.44 179 ALA A O 1
ATOM 1411 N N . SER A 1 180 ? -16.492 7.279 7.686 1.00 89.44 180 SER A N 1
ATOM 1412 C CA . SER A 1 180 ? -15.100 7.721 7.861 1.00 89.44 180 SER A CA 1
ATOM 1413 C C . SER A 1 180 ? -14.216 7.407 6.647 1.00 89.44 180 SER A C 1
ATOM 1415 O O . SER A 1 180 ? -13.354 8.203 6.283 1.00 89.44 180 SER A O 1
ATOM 1417 N N . VAL A 1 181 ? -14.461 6.288 5.957 1.00 88.50 181 VAL A N 1
ATOM 1418 C CA . VAL A 1 181 ? -13.713 5.896 4.743 1.00 88.50 181 VAL A CA 1
ATOM 1419 C C . VAL A 1 181 ? -14.045 6.797 3.544 1.00 88.50 181 VAL A C 1
ATOM 1421 O O . VAL A 1 181 ? -13.265 6.900 2.599 1.00 88.50 181 VAL A O 1
ATOM 1424 N N . TRP A 1 182 ? -15.183 7.493 3.582 1.00 86.25 182 TRP A N 1
ATOM 1425 C CA . TRP A 1 182 ? -15.623 8.420 2.535 1.00 86.25 182 TRP A CA 1
ATOM 1426 C C . TRP A 1 182 ? -15.480 9.900 2.917 1.00 86.25 182 TRP A C 1
ATOM 1428 O O . TRP A 1 182 ? -15.900 10.760 2.143 1.00 86.25 182 TRP A O 1
ATOM 1438 N N . SER A 1 183 ? -14.898 10.208 4.079 1.00 86.38 183 SER A N 1
ATOM 1439 C CA . SER A 1 183 ? -14.796 11.568 4.617 1.00 86.38 183 SER A CA 1
ATOM 1440 C C . SER A 1 183 ? -13.372 12.137 4.528 1.00 86.38 183 SER A C 1
ATOM 1442 O O . SER A 1 183 ? -12.464 11.537 3.948 1.00 86.38 183 SER A O 1
ATOM 1444 N N . GLY A 1 184 ? -13.162 13.312 5.135 1.00 82.94 184 GLY A N 1
ATOM 1445 C CA . GLY A 1 184 ? -11.828 13.893 5.320 1.00 82.94 184 GLY A CA 1
ATOM 1446 C C . GLY A 1 184 ? -10.880 13.036 6.173 1.00 82.94 184 GLY A C 1
ATOM 1447 O O . GLY A 1 184 ? -9.675 13.260 6.129 1.00 82.94 184 GLY A O 1
ATOM 1448 N N . GLU A 1 185 ? -11.390 12.033 6.894 1.00 90.50 185 GLU A N 1
ATOM 1449 C CA . GLU A 1 185 ? -10.588 11.113 7.716 1.00 90.50 185 GLU A CA 1
ATOM 1450 C C . GLU A 1 185 ? -9.837 10.061 6.888 1.00 90.50 185 GLU A C 1
ATOM 1452 O O . GLU A 1 185 ? -8.881 9.459 7.380 1.00 90.50 185 GLU A O 1
ATOM 1457 N N . LEU A 1 186 ? -10.219 9.850 5.621 1.00 93.94 186 LEU A N 1
ATOM 1458 C CA . LEU A 1 186 ? -9.617 8.831 4.758 1.00 93.94 186 LEU A CA 1
ATOM 1459 C C . LEU A 1 186 ? -8.092 8.971 4.650 1.00 93.94 186 LEU A C 1
ATOM 1461 O O . LEU A 1 186 ? -7.382 7.967 4.658 1.00 93.94 186 LEU A O 1
ATOM 1465 N N . VAL A 1 187 ? -7.581 10.202 4.556 1.00 93.75 187 VAL A N 1
ATOM 1466 C CA . VAL A 1 187 ? -6.135 10.456 4.452 1.00 93.75 187 VAL A CA 1
A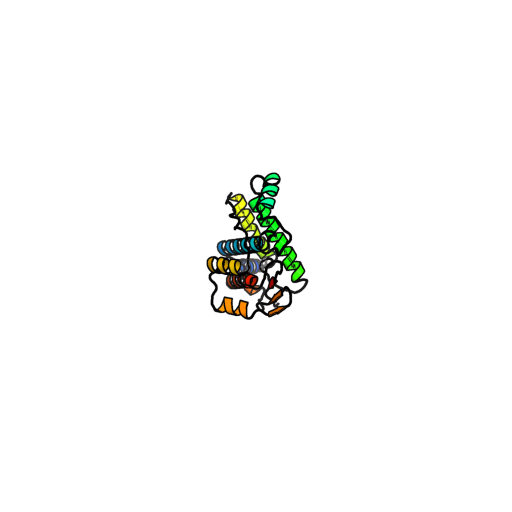TOM 1467 C C . VAL A 1 187 ? -5.418 9.940 5.695 1.00 93.75 187 VAL A C 1
ATOM 1469 O O . VAL A 1 187 ? -4.476 9.160 5.577 1.00 93.75 187 VAL A O 1
ATOM 1472 N N . THR A 1 188 ? -5.919 10.294 6.877 1.00 94.75 188 THR A N 1
ATOM 1473 C CA . THR A 1 188 ? -5.385 9.842 8.164 1.00 94.75 188 THR A CA 1
ATOM 1474 C C . THR A 1 188 ? -5.448 8.320 8.297 1.00 94.75 188 THR A C 1
ATOM 1476 O O . THR A 1 188 ? -4.463 7.693 8.684 1.00 94.75 188 THR A O 1
ATOM 1479 N N . ILE A 1 189 ? -6.568 7.697 7.910 1.00 96.38 189 ILE A N 1
ATOM 1480 C CA . ILE A 1 189 ? -6.725 6.233 7.906 1.00 96.38 189 ILE A CA 1
ATOM 1481 C C . ILE A 1 189 ? -5.654 5.578 7.024 1.00 96.38 189 ILE A C 1
ATOM 1483 O O . ILE A 1 189 ? -4.969 4.651 7.459 1.00 96.38 189 ILE A O 1
ATOM 1487 N N . VAL A 1 190 ? -5.471 6.069 5.796 1.00 97.31 190 VAL A N 1
ATOM 1488 C CA . VAL A 1 190 ? -4.488 5.528 4.847 1.00 97.31 190 VAL A CA 1
ATOM 1489 C C . VAL A 1 190 ? -3.060 5.739 5.343 1.00 97.31 190 VAL A C 1
ATOM 1491 O O . VAL A 1 190 ? -2.242 4.826 5.228 1.00 97.31 190 VAL A O 1
ATOM 1494 N N . HIS A 1 191 ? -2.744 6.902 5.911 1.00 96.50 191 HIS A N 1
ATOM 1495 C CA . HIS A 1 191 ? -1.422 7.191 6.470 1.00 96.50 191 HIS A CA 1
ATOM 1496 C C . HIS A 1 191 ? -1.081 6.247 7.617 1.00 96.50 191 HIS A C 1
ATOM 1498 O O . HIS A 1 191 ? -0.010 5.643 7.595 1.00 96.50 191 HIS A O 1
ATOM 1504 N N . ARG A 1 192 ? -2.011 6.025 8.552 1.00 97.38 192 ARG A N 1
ATOM 1505 C CA . ARG A 1 192 ? -1.835 5.080 9.667 1.00 97.38 192 ARG A CA 1
ATOM 1506 C C . ARG A 1 192 ? -1.688 3.640 9.188 1.00 97.38 192 ARG A C 1
ATOM 1508 O O . ARG A 1 192 ? -0.758 2.956 9.609 1.00 97.38 192 ARG A O 1
ATOM 1515 N N . LEU A 1 193 ? -2.538 3.196 8.256 1.00 98.31 193 LEU A N 1
ATOM 1516 C CA . LEU A 1 193 ? -2.413 1.875 7.625 1.00 98.31 193 LEU A CA 1
ATOM 1517 C C . LEU A 1 193 ? -1.047 1.702 6.956 1.00 98.31 1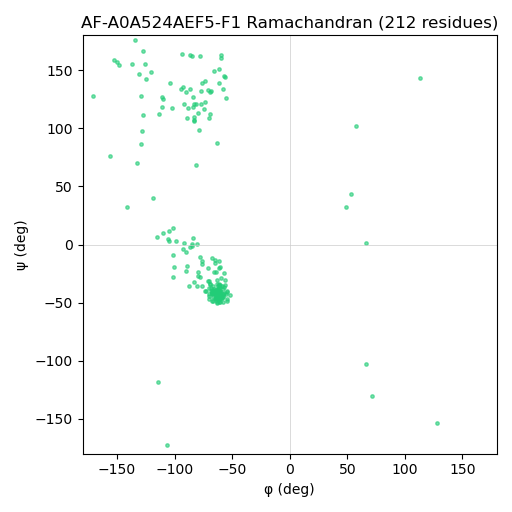93 LEU A C 1
ATOM 1519 O O . LEU A 1 193 ? -0.427 0.653 7.088 1.00 98.31 193 LEU A O 1
ATOM 1523 N N . THR A 1 194 ? -0.561 2.734 6.268 1.00 98.00 194 THR A N 1
ATOM 1524 C CA . THR A 1 194 ? 0.732 2.696 5.578 1.00 98.00 194 THR A CA 1
ATOM 1525 C C . THR A 1 194 ? 1.901 2.680 6.567 1.00 98.00 194 THR A C 1
ATOM 1527 O O . THR A 1 194 ? 2.825 1.883 6.425 1.00 98.00 194 THR A O 1
ATOM 1530 N N . ALA A 1 195 ? 1.852 3.516 7.605 1.00 96.62 195 ALA A N 1
ATOM 1531 C CA . ALA A 1 195 ? 2.871 3.577 8.647 1.00 96.62 195 ALA A CA 1
ATOM 1532 C C . ALA A 1 195 ? 2.983 2.260 9.429 1.00 96.62 195 ALA A C 1
ATOM 1534 O O . ALA A 1 195 ? 4.083 1.824 9.768 1.00 96.62 195 ALA A O 1
ATOM 1535 N N . ALA A 1 196 ? 1.862 1.579 9.660 1.00 97.69 196 ALA A N 1
ATOM 1536 C CA . ALA A 1 196 ? 1.825 0.320 10.391 1.00 97.69 196 ALA A CA 1
ATOM 1537 C C . ALA A 1 196 ? 2.505 -0.860 9.670 1.00 97.69 196 ALA A C 1
ATOM 1539 O O . ALA A 1 196 ? 2.800 -1.862 10.316 1.00 97.69 196 ALA A O 1
ATOM 1540 N N . TYR A 1 197 ? 2.865 -0.750 8.383 1.00 98.00 197 TYR A N 1
ATOM 1541 C CA . TYR A 1 197 ? 3.733 -1.755 7.746 1.00 98.00 197 TYR A CA 1
ATOM 1542 C C . TYR A 1 197 ? 5.145 -1.790 8.343 1.00 98.00 197 TYR A C 1
ATOM 1544 O O . TYR A 1 197 ? 5.842 -2.786 8.179 1.00 98.00 197 TYR A O 1
ATOM 1552 N N . THR A 1 198 ? 5.557 -0.765 9.097 1.00 96.00 198 THR A N 1
ATOM 1553 C CA . THR A 1 198 ? 6.807 -0.792 9.881 1.00 96.00 198 THR A CA 1
ATOM 1554 C C . THR A 1 198 ? 6.797 -1.829 11.011 1.00 96.00 198 THR A C 1
ATOM 1556 O O . THR A 1 198 ? 7.854 -2.156 11.541 1.00 96.00 198 THR A O 1
ATOM 1559 N N . LEU A 1 199 ? 5.628 -2.389 11.347 1.00 96.25 199 LEU A N 1
ATOM 1560 C CA . LEU A 1 199 ? 5.486 -3.523 12.267 1.00 96.25 199 LEU A CA 1
ATOM 1561 C C . LEU A 1 199 ? 5.842 -4.873 11.614 1.00 96.25 199 LEU A C 1
ATOM 1563 O O . LEU A 1 199 ? 5.918 -5.889 12.304 1.00 96.25 199 LEU A O 1
ATOM 1567 N N . SER A 1 200 ? 6.014 -4.899 10.289 1.00 97.44 200 SER A N 1
ATOM 1568 C CA . SER A 1 200 ? 6.425 -6.084 9.532 1.00 97.44 200 SER A CA 1
ATOM 1569 C C . SER A 1 200 ? 7.947 -6.215 9.474 1.00 97.44 200 SER A C 1
ATOM 1571 O O . SER A 1 200 ? 8.679 -5.249 9.672 1.00 97.44 200 SER A O 1
ATOM 1573 N N . ASP A 1 201 ? 8.421 -7.410 9.130 1.00 96.94 201 ASP A N 1
ATOM 1574 C CA . ASP A 1 201 ? 9.842 -7.700 8.910 1.00 96.94 201 ASP A CA 1
ATOM 1575 C C . ASP A 1 201 ? 10.032 -8.521 7.622 1.00 96.94 201 ASP A C 1
ATOM 1577 O O . ASP A 1 201 ? 9.057 -8.905 6.962 1.00 96.94 201 ASP A O 1
ATOM 1581 N N . PHE A 1 202 ? 11.278 -8.793 7.241 1.00 97.62 202 PHE A N 1
ATOM 1582 C CA . PHE A 1 202 ? 11.610 -9.620 6.086 1.00 97.62 202 PHE A CA 1
ATOM 1583 C C . PHE A 1 202 ? 10.944 -11.002 6.184 1.00 97.62 202 PHE A C 1
ATOM 1585 O O . PHE A 1 202 ? 11.080 -11.717 7.178 1.00 97.62 202 PHE A O 1
ATOM 1592 N N . GLY A 1 203 ? 10.194 -11.379 5.147 1.00 97.56 203 GLY A N 1
ATOM 1593 C CA . GLY A 1 203 ? 9.436 -12.630 5.073 1.00 97.56 203 GLY A CA 1
ATOM 1594 C C . GLY A 1 203 ? 8.277 -12.733 6.072 1.00 97.56 203 GLY A C 1
ATOM 1595 O O . GLY A 1 203 ? 7.588 -13.753 6.107 1.00 97.56 203 GLY A O 1
ATOM 1596 N N . ARG A 1 204 ? 8.037 -11.698 6.886 1.00 97.25 204 ARG A N 1
ATOM 1597 C CA . ARG A 1 204 ? 7.012 -11.680 7.930 1.00 97.25 204 ARG A CA 1
ATOM 1598 C C . ARG A 1 204 ? 6.144 -10.436 7.801 1.00 97.25 204 ARG A C 1
ATOM 1600 O O . ARG A 1 204 ? 6.352 -9.429 8.475 1.00 97.25 204 ARG A O 1
ATOM 1607 N N . LEU A 1 205 ? 5.118 -10.555 6.967 1.00 98.25 205 LEU A N 1
ATOM 1608 C CA . LEU A 1 205 ? 4.079 -9.543 6.854 1.00 98.25 205 LEU A CA 1
ATOM 1609 C C . LEU A 1 205 ? 3.184 -9.528 8.103 1.00 98.25 205 LEU A C 1
ATOM 1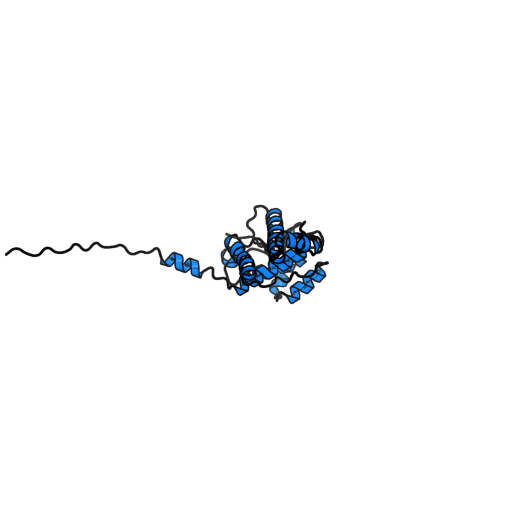611 O O . LEU A 1 205 ? 2.690 -10.571 8.549 1.00 98.25 205 LEU A O 1
ATOM 1615 N N . VAL A 1 206 ? 2.945 -8.323 8.613 1.00 98.31 206 VAL A N 1
ATOM 1616 C CA . VAL A 1 206 ? 1.870 -7.964 9.537 1.00 98.31 206 VAL A CA 1
ATOM 1617 C C . VAL A 1 206 ? 0.936 -7.028 8.780 1.00 98.31 206 VAL A C 1
ATOM 1619 O O . VAL A 1 206 ? 1.327 -5.921 8.429 1.00 98.31 206 VAL A O 1
ATOM 1622 N N . VAL A 1 207 ? -0.284 -7.483 8.498 1.00 98.50 207 VAL A N 1
ATOM 1623 C CA . VAL A 1 207 ? -1.307 -6.731 7.766 1.00 98.50 207 VAL A CA 1
ATOM 1624 C C . VAL A 1 207 ? -1.994 -5.740 8.710 1.00 98.50 207 VAL A C 1
ATOM 1626 O O . VAL A 1 207 ? -2.721 -6.173 9.613 1.00 98.50 207 VAL A O 1
ATOM 1629 N N . PRO A 1 208 ? -1.816 -4.423 8.506 1.00 98.56 208 PRO A N 1
ATOM 1630 C CA . PRO A 1 208 ? -2.523 -3.422 9.282 1.00 98.56 208 PRO A CA 1
ATOM 1631 C C . PRO A 1 208 ? -3.965 -3.302 8.813 1.00 98.56 208 PRO A C 1
ATOM 1633 O O . PRO A 1 208 ? -4.243 -3.308 7.607 1.00 98.56 208 PRO A O 1
ATOM 1636 N N . TYR A 1 209 ? -4.883 -3.161 9.760 1.00 98.62 209 TYR A N 1
ATOM 1637 C CA . TYR A 1 209 ? -6.289 -2.985 9.446 1.00 98.62 209 TYR A CA 1
ATOM 1638 C C . TYR A 1 209 ? -7.028 -2.158 10.495 1.00 98.62 209 TYR A C 1
ATOM 1640 O O . TYR A 1 209 ? -6.637 -2.086 11.661 1.00 98.62 209 TYR A O 1
ATOM 1648 N N . TYR A 1 210 ? -8.137 -1.569 10.063 1.00 98.38 210 TYR A N 1
ATOM 1649 C CA . TYR A 1 210 ? -9.190 -1.085 10.945 1.00 98.38 210 TYR A CA 1
ATOM 1650 C C . TYR A 1 210 ? -10.368 -2.047 10.906 1.00 98.38 210 TYR A C 1
ATOM 1652 O O . TYR A 1 210 ? -10.752 -2.516 9.832 1.00 98.38 210 TYR A O 1
ATOM 1660 N N . ARG A 1 211 ? -10.976 -2.312 12.059 1.00 97.50 211 ARG A N 1
ATOM 1661 C CA . ARG A 1 211 ? -12.265 -3.000 12.135 1.00 97.50 211 ARG A CA 1
ATOM 1662 C C . ARG A 1 211 ? -13.354 -2.074 11.597 1.00 97.50 211 ARG A C 1
ATOM 1664 O O . ARG A 1 211 ? -13.416 -0.909 11.982 1.00 97.50 211 ARG A O 1
ATOM 1671 N N . LEU A 1 212 ? -14.200 -2.580 10.705 1.00 95.50 212 LEU A N 1
ATOM 1672 C CA . LEU A 1 212 ? -15.317 -1.805 10.175 1.00 95.50 212 LEU A CA 1
ATOM 1673 C C . LEU A 1 212 ? -16.532 -1.978 11.093 1.00 95.50 212 LEU A C 1
ATOM 1675 O O . LEU A 1 212 ? -17.037 -3.090 11.262 1.00 95.50 212 LEU A O 1
ATOM 1679 N N . GLU A 1 213 ? -16.979 -0.881 11.693 1.00 92.81 213 GLU A N 1
ATOM 1680 C CA . GLU A 1 213 ? -18.202 -0.812 12.491 1.00 92.81 213 GLU A CA 1
ATOM 1681 C C . GLU A 1 213 ? -19.377 -0.371 11.610 1.00 92.81 213 GLU A C 1
ATOM 1683 O O . GLU A 1 213 ? -19.237 0.509 10.754 1.00 92.81 213 GLU A O 1
ATOM 1688 N N . GLY A 1 214 ? -20.509 -1.061 11.786 1.00 76.50 214 GLY A N 1
ATOM 1689 C CA . GLY A 1 214 ? -21.750 -0.830 11.042 1.00 76.50 214 GLY A CA 1
ATOM 1690 C C . GLY A 1 214 ? -22.617 0.272 11.627 1.00 76.50 214 GLY A C 1
ATOM 1691 O O . GLY A 1 214 ? -22.466 0.572 12.831 1.00 76.50 214 GLY A O 1
#

pLDDT: mean 88.7, std 17.15, range [36.38, 98.62]

Radius of gyration: 23.37 Å; Cα contacts (8 Å, |Δi|>4): 284; chains: 1; bounding box: 93×44×49 Å

Solvent-accessible surface area (backbone atoms only — not comparable to full-atom values): 12093 Å² total; per-residue (Å²): 142,86,83,87,88,82,86,86,83,81,87,77,81,83,85,78,73,63,60,64,60,53,53,62,59,64,63,60,68,72,58,68,68,57,34,44,50,54,40,53,52,43,51,51,52,32,44,33,26,20,56,82,23,23,32,55,41,100,41,45,35,74,38,72,68,30,34,61,54,31,37,74,81,32,74,89,45,18,60,60,53,13,53,51,50,27,44,50,54,47,24,52,52,49,49,64,73,60,55,88,60,62,56,38,31,80,68,40,70,45,73,71,56,46,51,56,26,53,45,43,59,55,47,37,57,72,70,69,52,83,76,83,76,72,76,72,34,82,43,40,67,56,47,45,56,56,44,63,75,74,44,94,73,50,73,69,46,52,51,39,50,73,67,33,52,71,59,93,50,35,26,43,60,50,75,42,42,69,65,43,66,43,43,88,51,30,61,60,52,47,50,39,36,58,59,30,46,54,75,20,45,74,66,39,56,29,49,31,29,28,40,52,47,132

Foldseek 3Di:
DDDDDDDDDDDDDDDPPPVVVVVVVVLQDDDPVLLQLLLVLLLLVLLCCDCLALVQFPDCLLPPVNLVVLCVVPVLQSVLRSSVVSLVRVLVSLCVVCPPAAKDASSPLDDVSNVSSNVSSVVCVVVSNDDDRDDGHHWLVSLLVVLVVSDDDDPVLVVLLVPWDFDQQETESEADENSCCRDPNVSSQNSSNSNNQSVATRNRHRTYIHGYDD

Secondary structure (DSSP, 8-state):
----PPPP---PPP-TTSHHHHHHHHTT---HHHHHHHHHHHHHHHHHTSTTTT--SS--TTSHHHHHHHHHHSTTTHHHHHHHHHHHHHHHHHHHHHTTS-EEBTTBS-HHHHHHHHHHHHHHHHTTPPP-PPPP---HHHHHHHHHHH----HHHHHHHHT-EEETTEEEEEEEEHHHHTSTTHHHHHHHHHHGGGG-BTTB--EEEEEEE-

Mean predicted aligned error: 7.81 Å

Sequence (214 aa):
MITSERASYGKRAPRKNRLKTWWLMVEKYIPLTTLSQILDLRLFIARAGERDSLAWWDSHALTEQGQWALARLYPRYADHAGARLAIEAAAIIHAKTIGHQPAVTLFGLGADLDARVMRQLDLRRMDDEPLTIAPPIHSASELQTLLSQKIELTDDDLEVVRSAVVNGHLAELGAVTEASVWSGELVTIVHRLTAAYTLSDFGRLVVPYYRLEG